Protein AF-A0A8R1XQ06-F1 (afdb_monomer)

Foldseek 3Di:
DDPDDDPPPPPPPPPPDDPFPLVVVLVVCVPPDPPDPPPLVVLLVVCVVCQLVCLVVLLVVLVVLQVCLQVDDADDCVVLLVLLVVLLVCLVVDDLVVSVVSLVVSVVVVVVNVVSLVVSLVSLSVSVVCLVSSVVSLVSSVVVVVVPPCCPVCVVSVVSSVVSVVSSVVSVVSSRVSVVVVVVVCVVCVVSVVSSVVSVVVSVVVVVVVVVVVVVVPPPDDD

Mean predicted aligned error: 10.92 Å

Sequence (223 aa):
MEQTTNKDFSASKIENQPSCLICRDKQQNYDDDDEERVNTATLLEYDQKMGIDSLDEIENEVLLINSTAWLQQPNDPKDWKEEIAKFQDVYQTFEFDEAVKQLEALKIKGNAFVMEKDVNKRNALNKWHHLPIIRIRIHKIEQNILDVDNFGDNIHLFQHIDRIRNLVNEISKVLQEVYNYYNQMDNELSVSYDILTNIEEKLNEKRENKGKTQSSKCFWIFC

Structure (mmCIF, N/CA/C/O backbone):
data_AF-A0A8R1XQ06-F1
#
_entry.id   AF-A0A8R1XQ06-F1
#
loop_
_atom_site.group_PDB
_atom_site.id
_atom_site.type_symbol
_atom_site.label_atom_id
_atom_site.label_alt_id
_atom_site.label_comp_id
_atom_site.label_asym_id
_atom_site.label_entity_id
_atom_site.label_seq_id
_atom_site.pdbx_PDB_ins_code
_atom_site.Cartn_x
_atom_site.Cartn_y
_atom_site.Cartn_z
_atom_site.occupancy
_atom_site.B_iso_or_equiv
_atom_site.auth_seq_id
_atom_site.auth_comp_id
_atom_site.auth_asym_id
_atom_site.auth_atom_id
_atom_site.pdbx_PDB_model_num
ATOM 1 N N . MET A 1 1 ? -17.770 42.754 22.473 1.00 39.84 1 MET A N 1
ATOM 2 C CA . MET A 1 1 ? -17.501 41.404 23.007 1.00 39.84 1 MET A CA 1
ATOM 3 C C . MET A 1 1 ? -16.818 40.630 21.903 1.00 39.84 1 MET A C 1
ATOM 5 O O . MET A 1 1 ? -17.478 40.198 20.969 1.00 39.84 1 MET A O 1
ATOM 9 N N . GLU A 1 2 ? -15.491 40.597 21.952 1.00 39.44 2 GLU A N 1
ATOM 10 C CA . GLU A 1 2 ? -14.651 39.817 21.047 1.00 39.44 2 GLU A CA 1
ATOM 11 C C . GLU A 1 2 ? -14.787 38.336 21.412 1.00 39.44 2 GLU A C 1
ATOM 13 O O . GLU A 1 2 ? -14.540 37.950 22.552 1.00 39.44 2 GLU A O 1
ATOM 18 N N . GLN A 1 3 ? -15.224 37.518 20.456 1.00 39.91 3 GLN A N 1
ATOM 19 C CA . GLN A 1 3 ? -15.084 36.067 20.521 1.00 39.91 3 GLN A CA 1
ATOM 20 C C . GLN A 1 3 ? -13.746 35.711 19.878 1.00 39.91 3 GLN A C 1
ATOM 22 O O . GLN A 1 3 ? -13.626 35.578 18.661 1.00 39.91 3 GLN A O 1
ATOM 27 N N . THR A 1 4 ? -12.721 35.619 20.713 1.00 37.81 4 THR A N 1
ATOM 28 C CA . THR A 1 4 ? -11.411 35.085 20.363 1.00 37.81 4 THR A CA 1
ATOM 29 C C . THR A 1 4 ? -11.464 33.556 20.338 1.00 37.81 4 THR A C 1
ATOM 31 O O . THR A 1 4 ? -11.759 32.906 21.332 1.00 37.81 4 THR A O 1
ATOM 34 N N . THR A 1 5 ? -11.197 33.014 19.147 1.00 33.34 5 THR A N 1
ATOM 35 C CA . THR A 1 5 ? -10.312 31.866 18.878 1.00 33.34 5 THR A CA 1
ATOM 36 C C . THR A 1 5 ? -10.380 30.641 19.799 1.00 33.34 5 THR A C 1
ATOM 38 O O . THR A 1 5 ? -9.859 30.663 20.905 1.00 33.34 5 THR A O 1
ATOM 41 N N . ASN A 1 6 ? -10.793 29.503 19.234 1.00 35.09 6 ASN A N 1
ATOM 42 C CA . ASN A 1 6 ? -9.855 28.385 19.087 1.00 35.09 6 ASN A CA 1
ATOM 43 C C . ASN A 1 6 ? -10.314 27.445 17.968 1.00 35.09 6 ASN A C 1
ATOM 45 O O . ASN A 1 6 ? -11.136 26.551 18.153 1.00 35.09 6 ASN A O 1
ATOM 49 N N . LYS A 1 7 ? -9.747 27.653 16.774 1.00 35.75 7 LYS A N 1
ATOM 50 C CA . LYS A 1 7 ? -9.522 26.560 15.827 1.00 35.75 7 LYS A CA 1
ATOM 51 C C . LYS A 1 7 ? -8.395 25.711 16.419 1.00 35.75 7 LYS A C 1
ATOM 53 O O . LYS A 1 7 ? -7.268 25.775 15.941 1.00 35.75 7 LYS A O 1
ATOM 58 N N . ASP A 1 8 ? -8.704 24.934 17.454 1.00 35.91 8 ASP A N 1
ATOM 59 C CA . ASP A 1 8 ? -7.893 23.773 17.818 1.00 35.91 8 ASP A CA 1
ATOM 60 C C . ASP A 1 8 ? -8.169 22.706 16.763 1.00 35.91 8 ASP A C 1
ATOM 62 O O . ASP A 1 8 ? -8.932 21.756 16.930 1.00 35.91 8 ASP A O 1
ATOM 66 N N . PHE A 1 9 ? -7.576 22.958 15.599 1.00 34.97 9 PHE A N 1
ATOM 67 C CA . PHE A 1 9 ? -7.268 21.951 14.614 1.00 34.97 9 PHE A CA 1
ATOM 68 C C . PHE A 1 9 ? -6.498 20.882 15.383 1.00 34.97 9 PHE A C 1
ATOM 70 O O . PHE A 1 9 ? -5.415 21.153 15.899 1.00 34.97 9 PHE A O 1
ATOM 77 N N . SER A 1 10 ? -7.123 19.724 15.558 1.00 37.53 10 SER A N 1
ATOM 78 C CA . SER A 1 10 ? -6.640 18.593 16.338 1.00 37.53 10 SER A CA 1
ATOM 79 C C . SER A 1 10 ? -5.296 18.102 15.792 1.00 37.53 10 SER A C 1
ATOM 81 O O . SER A 1 10 ? -5.225 17.142 15.027 1.00 37.53 10 SER A O 1
ATOM 83 N N . ALA A 1 11 ? -4.222 18.782 16.178 1.00 39.38 11 ALA A N 1
ATOM 84 C CA . ALA A 1 11 ? -2.843 18.441 15.861 1.00 39.38 11 ALA A CA 1
ATOM 85 C C . ALA A 1 11 ? -2.361 17.217 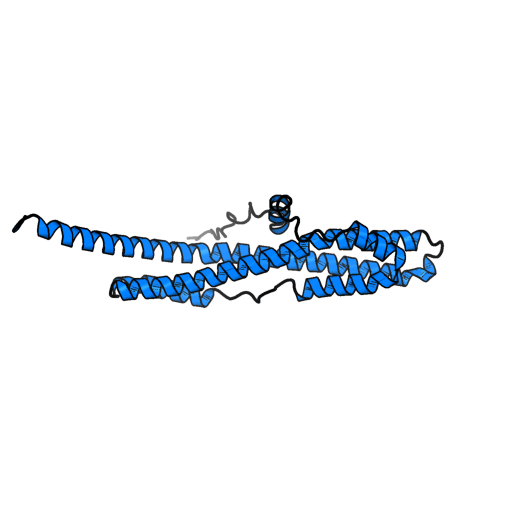16.660 1.00 39.38 11 ALA A C 1
ATOM 87 O O . ALA A 1 11 ? -1.281 16.697 16.409 1.00 39.38 11 ALA A O 1
ATOM 88 N N . SER A 1 12 ? -3.174 16.694 17.581 1.00 38.81 12 SER A N 1
ATOM 89 C CA . SER A 1 12 ? -2.777 15.629 18.502 1.00 38.81 12 SER A CA 1
ATOM 90 C C . SER A 1 12 ? -2.751 14.214 17.910 1.00 38.81 12 SER A C 1
ATOM 92 O O . SER A 1 12 ? -2.441 13.277 18.640 1.00 38.81 12 SER A O 1
ATOM 94 N N . LYS A 1 13 ? -3.041 14.014 16.614 1.00 42.22 13 LYS A N 1
ATOM 95 C CA . LYS A 1 13 ? -3.022 12.667 16.003 1.00 42.22 13 LYS A CA 1
ATOM 96 C C . LYS A 1 13 ? -1.900 12.408 14.992 1.00 42.22 13 LYS A C 1
ATOM 98 O O . LYS A 1 13 ? -1.762 11.269 14.560 1.00 42.22 13 LYS A O 1
ATOM 103 N N . ILE A 1 14 ? -1.088 13.409 14.638 1.00 42.03 14 ILE A N 1
ATOM 104 C CA . ILE A 1 14 ? -0.031 13.244 13.617 1.00 42.03 14 ILE A CA 1
ATOM 105 C C . ILE A 1 14 ? 1.349 12.952 14.238 1.00 42.03 14 ILE A C 1
ATOM 107 O O . ILE A 1 14 ? 2.185 12.338 13.584 1.00 42.03 14 ILE A O 1
ATOM 111 N N . GLU A 1 15 ? 1.593 13.285 15.511 1.00 44.12 15 GLU A N 1
ATOM 112 C CA . GLU A 1 15 ? 2.952 13.232 16.093 1.00 44.12 15 GLU A CA 1
ATOM 113 C C . GLU A 1 15 ? 3.576 11.832 16.240 1.00 44.12 15 GLU A C 1
ATOM 115 O O . GLU A 1 15 ? 4.773 11.737 16.485 1.00 44.12 15 GLU A O 1
ATOM 120 N N . ASN A 1 16 ? 2.828 10.746 16.025 1.00 47.44 16 ASN A N 1
ATOM 121 C CA . ASN A 1 16 ? 3.358 9.382 16.142 1.00 47.44 16 ASN A CA 1
ATOM 122 C C . ASN A 1 16 ? 3.272 8.549 14.859 1.00 47.44 16 ASN A C 1
ATOM 124 O O . ASN A 1 16 ? 3.480 7.335 14.921 1.00 47.44 16 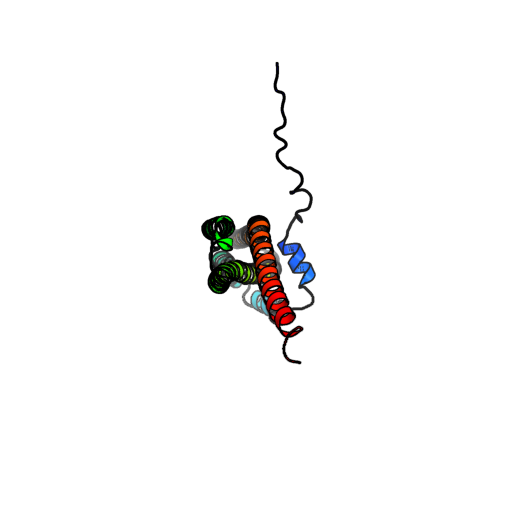ASN A O 1
ATOM 128 N N . GLN A 1 17 ? 2.976 9.146 13.698 1.00 47.78 17 GLN A N 1
ATOM 129 C CA . GLN A 1 17 ? 3.094 8.388 12.453 1.00 47.78 17 GLN A CA 1
ATOM 130 C C . GLN A 1 17 ? 4.583 8.069 12.222 1.00 47.78 17 GLN A C 1
ATOM 132 O O . GLN A 1 17 ? 5.391 8.997 12.136 1.00 47.78 17 GLN A O 1
ATOM 137 N N . PRO A 1 18 ? 4.983 6.783 12.141 1.00 53.09 18 PRO A N 1
ATOM 138 C CA . PRO A 1 18 ? 6.330 6.430 11.715 1.00 53.09 18 PRO A CA 1
ATOM 139 C C . PRO A 1 18 ? 6.632 7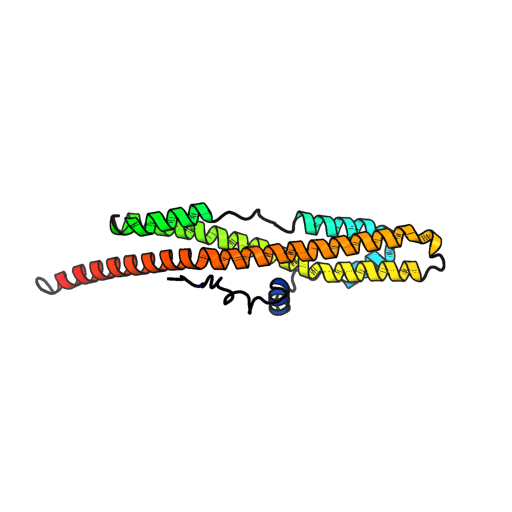.164 10.412 1.00 53.09 18 PRO A C 1
ATOM 141 O O . PRO A 1 18 ? 5.773 7.205 9.531 1.00 53.09 18 PRO A O 1
ATOM 144 N N . SER A 1 19 ? 7.849 7.691 10.260 1.00 72.06 19 SER A N 1
ATOM 145 C CA . SER A 1 19 ? 8.250 8.385 9.026 1.00 72.06 19 SER A CA 1
ATOM 146 C C . SER A 1 19 ? 8.051 7.525 7.771 1.00 72.06 19 SER A C 1
ATOM 148 O O . SER A 1 19 ? 7.960 8.060 6.672 1.00 72.06 19 SER A O 1
ATOM 150 N N . CYS A 1 20 ? 7.953 6.201 7.934 1.00 87.81 20 CYS A N 1
ATOM 151 C CA . CYS A 1 20 ? 7.631 5.252 6.883 1.00 87.81 20 CYS A CA 1
ATOM 152 C C . CYS A 1 20 ? 6.922 4.010 7.463 1.00 87.81 20 CYS A C 1
ATOM 154 O O . CYS A 1 20 ? 7.551 3.166 8.105 1.00 87.81 20 CYS A O 1
ATOM 156 N N . LEU A 1 21 ? 5.611 3.877 7.223 1.00 91.31 21 LEU A N 1
ATOM 157 C CA . LEU A 1 21 ? 4.805 2.741 7.702 1.00 91.31 21 LEU A CA 1
ATOM 158 C C . LEU A 1 21 ? 5.264 1.401 7.105 1.00 91.31 21 LEU A C 1
ATOM 160 O O . LEU A 1 21 ? 5.424 0.425 7.830 1.00 91.31 21 LEU A O 1
ATOM 164 N N . ILE A 1 22 ? 5.548 1.366 5.802 1.00 93.19 22 ILE A N 1
ATOM 165 C CA . ILE A 1 22 ? 6.036 0.156 5.121 1.00 93.19 22 ILE A CA 1
ATOM 166 C C . ILE A 1 22 ? 7.420 -0.279 5.618 1.00 93.19 22 ILE A C 1
ATOM 168 O O . ILE A 1 22 ? 7.719 -1.468 5.680 1.00 93.19 22 ILE A O 1
ATOM 172 N N . CYS A 1 23 ? 8.258 0.670 6.045 1.00 89.69 23 CYS A N 1
ATOM 173 C CA . CYS A 1 23 ? 9.569 0.373 6.612 1.00 89.69 23 CYS A CA 1
ATOM 174 C C . CYS A 1 23 ? 9.455 -0.374 7.944 1.00 89.69 23 CYS A C 1
ATOM 176 O O . CYS A 1 23 ? 10.283 -1.237 8.226 1.00 89.69 23 CYS A O 1
ATOM 178 N N . ARG A 1 24 ? 8.428 -0.059 8.742 1.00 87.62 24 ARG A N 1
ATOM 179 C CA . ARG A 1 24 ? 8.145 -0.764 9.993 1.00 87.62 24 ARG A CA 1
ATOM 180 C C . ARG A 1 24 ? 7.707 -2.205 9.725 1.00 87.62 24 ARG A C 1
ATOM 182 O O . ARG A 1 24 ? 8.282 -3.107 10.322 1.00 87.62 24 ARG A O 1
ATOM 189 N N . ASP A 1 25 ? 6.762 -2.427 8.810 1.00 86.12 25 ASP A N 1
ATOM 190 C CA . ASP A 1 25 ? 6.296 -3.787 8.485 1.00 86.12 25 ASP A CA 1
ATOM 191 C C . ASP A 1 25 ? 7.422 -4.627 7.858 1.00 86.12 25 ASP A C 1
ATOM 193 O O . ASP A 1 25 ? 7.596 -5.788 8.215 1.00 86.12 25 ASP A O 1
ATOM 197 N N . LYS A 1 26 ? 8.274 -4.019 7.018 1.00 82.19 26 LYS A N 1
ATOM 198 C CA . LYS A 1 26 ? 9.491 -4.666 6.501 1.00 82.19 26 LYS A CA 1
ATOM 199 C C . LYS A 1 26 ? 10.393 -5.186 7.618 1.00 82.19 26 LYS A C 1
ATOM 201 O O . LYS A 1 26 ? 10.905 -6.289 7.503 1.00 82.19 26 LYS A O 1
ATOM 206 N N . GLN A 1 27 ? 10.620 -4.400 8.672 1.00 78.56 27 GLN A N 1
ATOM 207 C CA . GLN A 1 27 ? 11.464 -4.820 9.797 1.00 78.56 27 GLN A CA 1
ATOM 208 C C . GLN A 1 27 ? 10.845 -5.968 10.598 1.00 78.56 27 GLN A C 1
ATOM 210 O O . GLN A 1 27 ? 11.584 -6.788 11.126 1.00 78.56 27 GLN A O 1
ATOM 215 N N . GLN A 1 28 ? 9.516 -6.016 10.690 1.00 74.25 28 GLN A N 1
ATOM 216 C CA . GLN A 1 28 ? 8.796 -7.043 11.445 1.00 74.25 28 GLN A CA 1
ATOM 217 C C . GLN A 1 28 ? 8.700 -8.370 10.685 1.00 74.25 28 GLN A C 1
ATOM 219 O O . GLN A 1 28 ? 8.789 -9.419 11.307 1.00 74.25 28 GLN A O 1
ATOM 224 N N . ASN A 1 29 ? 8.586 -8.322 9.355 1.00 65.44 29 ASN A N 1
ATOM 225 C CA . ASN A 1 29 ? 8.422 -9.508 8.509 1.00 65.44 29 ASN A CA 1
ATOM 226 C C . ASN A 1 29 ? 9.747 -10.051 7.943 1.00 65.44 29 ASN A C 1
ATOM 228 O O . ASN A 1 29 ? 9.733 -10.943 7.102 1.00 65.44 29 ASN A O 1
ATOM 232 N N . TYR A 1 30 ? 10.904 -9.528 8.370 1.00 56.59 30 TYR A N 1
ATOM 233 C CA . TYR A 1 30 ? 12.207 -10.002 7.875 1.00 56.59 30 TYR A CA 1
ATOM 234 C C . TYR A 1 30 ? 12.509 -11.462 8.249 1.00 56.59 30 TYR A C 1
ATOM 236 O O . TYR A 1 30 ? 13.367 -12.069 7.604 1.00 56.59 30 TYR A O 1
ATOM 244 N N . ASP A 1 31 ? 11.822 -11.996 9.262 1.00 51.66 31 ASP A N 1
ATOM 245 C CA . ASP A 1 31 ? 12.105 -13.315 9.827 1.00 51.66 31 ASP A CA 1
ATOM 246 C C . ASP A 1 31 ? 11.263 -14.457 9.221 1.00 51.66 31 ASP A C 1
ATOM 248 O O . ASP A 1 31 ? 11.702 -15.600 9.313 1.00 51.66 31 ASP A O 1
ATOM 252 N N . ASP A 1 32 ? 10.124 -14.188 8.562 1.00 49.38 32 ASP A N 1
ATOM 253 C CA . ASP A 1 32 ? 9.144 -15.251 8.247 1.00 49.38 32 ASP A CA 1
ATOM 254 C C . ASP A 1 32 ? 9.008 -15.656 6.759 1.00 49.38 32 ASP A C 1
ATOM 256 O O . ASP A 1 32 ? 8.534 -16.758 6.490 1.00 49.38 32 ASP A O 1
ATOM 260 N N . ASP A 1 33 ? 9.461 -14.862 5.779 1.00 51.59 33 ASP A N 1
ATOM 261 C CA . ASP A 1 33 ? 9.229 -15.173 4.351 1.00 51.59 33 ASP A CA 1
ATOM 262 C C . ASP A 1 33 ? 10.492 -15.685 3.620 1.00 51.59 33 ASP A C 1
ATOM 264 O O . ASP A 1 33 ? 11.201 -14.949 2.926 1.00 51.59 33 ASP A O 1
ATOM 268 N N . ASP A 1 34 ? 10.757 -16.990 3.743 1.00 49.38 34 ASP A N 1
ATOM 269 C CA . ASP A 1 34 ? 11.738 -17.735 2.929 1.00 49.38 34 ASP A CA 1
ATOM 270 C C . ASP A 1 34 ? 11.232 -18.033 1.493 1.00 49.38 34 ASP A C 1
ATOM 272 O O . ASP A 1 34 ? 12.016 -18.446 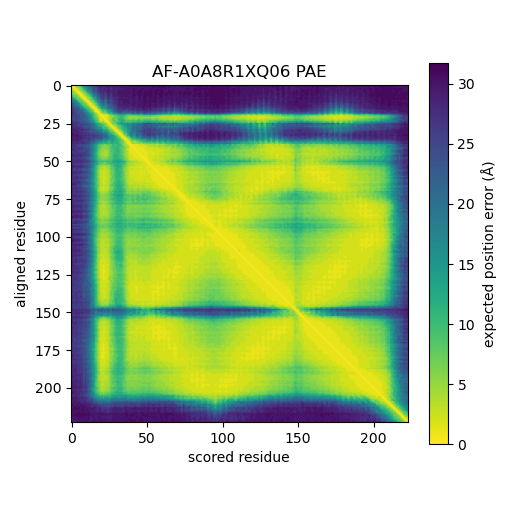0.636 1.00 49.38 34 ASP A O 1
ATOM 276 N N . GLU A 1 35 ? 9.943 -17.827 1.186 1.00 49.81 35 GLU A N 1
ATOM 277 C CA . GLU A 1 35 ? 9.335 -18.341 -0.058 1.00 49.81 35 GLU A CA 1
ATOM 278 C C . GLU A 1 35 ? 9.627 -17.520 -1.324 1.00 49.81 35 GLU A C 1
ATOM 280 O O . GLU A 1 35 ? 9.537 -18.055 -2.428 1.00 49.81 35 GLU A O 1
ATOM 285 N N . GLU A 1 36 ? 10.043 -16.258 -1.209 1.00 50.78 36 GLU A N 1
ATOM 286 C CA . GLU A 1 36 ? 10.294 -15.406 -2.382 1.00 50.78 36 GLU A CA 1
ATOM 287 C C . GLU A 1 36 ? 11.594 -14.604 -2.249 1.00 50.78 36 GLU A C 1
ATOM 289 O O . GLU A 1 36 ? 11.703 -13.460 -2.698 1.00 50.78 36 GLU A O 1
ATOM 294 N N . ARG A 1 37 ? 12.633 -15.202 -1.644 1.00 57.34 37 ARG A N 1
ATOM 295 C CA . ARG A 1 37 ? 13.992 -14.669 -1.800 1.00 57.34 37 ARG A CA 1
ATOM 296 C C . ARG A 1 37 ? 14.401 -14.839 -3.254 1.00 57.34 37 ARG A C 1
ATOM 298 O O . ARG A 1 37 ? 15.015 -15.833 -3.638 1.00 57.34 37 ARG A O 1
ATOM 305 N N . VAL A 1 38 ? 14.085 -13.823 -4.053 1.00 62.28 38 VAL A N 1
ATOM 306 C CA . VAL A 1 38 ? 14.781 -13.519 -5.296 1.00 62.28 38 VAL A CA 1
ATOM 307 C C . VAL A 1 38 ? 16.259 -13.757 -5.025 1.00 62.28 38 VAL A C 1
ATOM 309 O O . VAL A 1 38 ? 16.852 -13.099 -4.165 1.00 62.28 38 VAL A O 1
ATOM 312 N N . ASN A 1 39 ? 16.834 -14.763 -5.683 1.00 76.56 39 ASN A N 1
ATOM 313 C CA . ASN A 1 39 ? 18.227 -15.102 -5.466 1.00 76.56 39 ASN A CA 1
ATOM 314 C C . ASN A 1 39 ? 19.069 -13.982 -6.075 1.00 76.56 39 ASN A C 1
ATOM 316 O O . ASN A 1 39 ? 19.414 -14.009 -7.256 1.00 76.56 39 ASN A O 1
ATOM 320 N N . THR A 1 40 ? 19.365 -12.975 -5.254 1.00 81.75 40 THR A N 1
ATOM 321 C CA . THR A 1 40 ? 20.131 -11.796 -5.647 1.00 81.75 40 THR A CA 1
ATOM 322 C C . THR A 1 40 ? 21.443 -12.205 -6.304 1.00 81.75 40 THR A C 1
ATOM 324 O O . THR A 1 40 ? 21.842 -11.570 -7.268 1.00 81.75 40 THR A O 1
ATOM 327 N N . ALA A 1 41 ? 22.089 -13.289 -5.855 1.00 86.56 41 ALA A N 1
ATOM 328 C CA . ALA A 1 41 ? 23.311 -13.773 -6.491 1.00 86.56 41 ALA A CA 1
ATOM 329 C C . ALA A 1 41 ? 23.065 -14.200 -7.947 1.00 86.56 41 ALA A C 1
ATOM 331 O O . ALA A 1 41 ? 23.792 -13.764 -8.831 1.00 86.56 41 ALA A O 1
ATOM 332 N N . THR A 1 42 ? 21.998 -14.958 -8.217 1.00 89.88 42 THR A N 1
ATOM 333 C CA . THR A 1 42 ? 21.632 -15.369 -9.583 1.00 89.88 42 THR A CA 1
ATOM 334 C C . THR A 1 42 ? 21.287 -14.181 -10.477 1.00 89.88 42 THR A C 1
ATOM 336 O O . THR A 1 42 ? 21.717 -14.150 -11.628 1.00 89.88 42 THR A O 1
ATOM 339 N N . LEU A 1 43 ? 20.554 -13.185 -9.964 1.00 90.62 43 LEU A N 1
ATOM 340 C CA . LEU A 1 43 ? 20.275 -11.968 -10.737 1.00 90.62 43 LEU A CA 1
ATOM 341 C C . LEU A 1 43 ? 21.554 -11.190 -11.052 1.00 90.62 43 LEU A C 1
ATOM 343 O O . LEU A 1 43 ? 21.730 -10.744 -12.178 1.00 90.62 43 LEU A O 1
ATOM 347 N N . LEU A 1 44 ? 22.471 -11.069 -10.091 1.00 91.88 44 LEU A N 1
ATOM 348 C CA . LEU A 1 44 ? 23.734 -10.365 -10.310 1.00 91.88 44 LEU A CA 1
ATOM 349 C C . LEU A 1 44 ? 24.666 -11.112 -11.272 1.00 91.88 44 LEU A C 1
ATOM 351 O O . LEU A 1 44 ? 25.341 -10.472 -12.073 1.00 91.88 44 LEU A O 1
ATOM 355 N N . GLU A 1 45 ? 24.692 -12.446 -11.232 1.00 92.50 45 GLU A N 1
ATOM 356 C CA . GLU A 1 45 ? 25.410 -13.265 -12.217 1.00 92.50 45 GLU A CA 1
ATOM 357 C C . GLU A 1 45 ? 24.829 -13.090 -13.627 1.00 92.50 45 GLU A C 1
ATOM 359 O O . GLU A 1 45 ? 25.574 -12.980 -14.605 1.00 92.50 45 GLU A O 1
ATOM 364 N N . TYR A 1 46 ? 23.499 -13.029 -13.737 1.00 93.81 46 TYR A N 1
ATOM 365 C CA . TYR A 1 46 ? 22.815 -12.749 -14.995 1.00 93.81 46 TYR A CA 1
ATOM 366 C C . TYR A 1 46 ? 23.153 -11.347 -15.520 1.00 93.81 46 TYR A C 1
ATOM 368 O O . TYR A 1 46 ? 23.602 -11.221 -16.661 1.00 93.81 46 TYR A O 1
ATOM 376 N N . ASP A 1 47 ? 23.046 -10.318 -14.677 1.00 93.81 47 ASP A N 1
ATOM 377 C CA . ASP A 1 47 ? 23.361 -8.933 -15.045 1.00 93.81 47 ASP A CA 1
ATOM 378 C C . ASP A 1 47 ? 24.840 -8.764 -15.419 1.00 93.81 47 ASP A C 1
ATOM 380 O O . ASP A 1 47 ? 25.178 -7.983 -16.305 1.00 93.81 47 ASP A O 1
ATOM 384 N N . GLN A 1 48 ? 25.746 -9.514 -14.784 1.00 91.44 48 GLN A N 1
ATOM 385 C CA . GLN A 1 48 ? 27.162 -9.519 -15.154 1.00 91.44 48 GLN A CA 1
ATOM 386 C C . GLN A 1 48 ? 27.379 -10.085 -16.563 1.00 91.44 48 GLN A C 1
ATOM 388 O O . GLN A 1 48 ? 28.243 -9.602 -17.295 1.00 91.44 48 GLN A O 1
ATOM 393 N N . LYS A 1 49 ? 26.612 -11.111 -16.947 1.00 93.44 49 LYS A N 1
ATOM 394 C CA . LYS A 1 49 ? 26.706 -11.744 -18.266 1.00 93.44 49 LYS A CA 1
ATOM 395 C C . LYS A 1 49 ? 26.079 -10.890 -19.368 1.00 93.44 49 LYS A C 1
ATOM 397 O O . LYS A 1 49 ? 26.632 -10.829 -20.462 1.00 93.44 49 LYS A O 1
ATOM 402 N N . MET A 1 50 ? 24.927 -10.286 -19.090 1.00 93.38 50 MET A N 1
ATOM 403 C CA . MET A 1 50 ? 24.169 -9.476 -20.049 1.00 93.38 50 MET A CA 1
ATOM 404 C C . MET A 1 50 ? 24.682 -8.031 -20.122 1.00 93.38 50 MET A C 1
ATOM 406 O O . MET A 1 50 ? 24.564 -7.372 -21.151 1.00 93.38 50 MET A O 1
ATOM 410 N N . GLY A 1 51 ? 25.295 -7.532 -19.048 1.00 89.31 51 GLY A N 1
ATOM 411 C CA . GLY A 1 51 ? 25.843 -6.185 -18.980 1.00 89.31 51 GLY A CA 1
ATOM 412 C C . GLY A 1 51 ? 24.759 -5.129 -19.182 1.00 89.31 51 GLY A C 1
ATOM 413 O O . GLY A 1 51 ? 23.739 -5.125 -18.487 1.00 89.31 51 GLY A O 1
ATOM 414 N N . ILE A 1 52 ? 24.994 -4.234 -20.142 1.00 91.75 52 ILE A N 1
ATOM 415 C CA . ILE A 1 52 ? 24.118 -3.095 -20.441 1.00 91.75 52 ILE A CA 1
ATOM 416 C C . ILE A 1 52 ? 22.744 -3.522 -20.971 1.00 91.75 52 ILE A C 1
ATOM 418 O O . ILE A 1 52 ? 21.772 -2.809 -20.743 1.00 91.75 52 ILE A O 1
ATOM 422 N N . ASP A 1 53 ? 22.641 -4.706 -21.585 1.00 93.06 53 ASP A N 1
ATOM 423 C CA . ASP A 1 53 ? 21.380 -5.232 -22.126 1.00 93.06 53 ASP A CA 1
ATOM 424 C C . ASP A 1 53 ? 20.352 -5.512 -21.015 1.00 93.06 53 ASP A C 1
ATOM 426 O O . ASP A 1 53 ? 19.148 -5.559 -21.262 1.00 93.06 53 ASP A O 1
ATOM 430 N N . SER A 1 54 ? 20.806 -5.638 -19.764 1.00 96.31 54 SER A N 1
ATOM 431 C CA . SER A 1 54 ? 19.928 -5.816 -18.601 1.00 96.31 54 SER A CA 1
ATOM 432 C C . SER A 1 54 ? 19.183 -4.535 -18.214 1.00 96.31 54 SER A C 1
ATOM 434 O O . SER A 1 54 ? 18.215 -4.606 -17.461 1.00 96.31 54 SER A O 1
ATOM 436 N N . LEU A 1 55 ? 19.617 -3.353 -18.677 1.00 97.06 55 LEU A N 1
ATOM 437 C CA . LEU A 1 55 ? 19.009 -2.080 -18.268 1.00 97.06 55 LEU A CA 1
ATOM 438 C C . LEU A 1 55 ? 17.546 -1.972 -18.714 1.00 97.06 55 LEU A C 1
ATOM 440 O O . LEU A 1 55 ? 16.707 -1.547 -17.921 1.00 97.06 55 LEU A O 1
ATOM 444 N N . ASP A 1 56 ? 17.226 -2.418 -19.931 1.00 96.94 56 ASP A N 1
ATOM 445 C CA . ASP A 1 56 ? 15.846 -2.453 -20.433 1.00 96.94 56 ASP A CA 1
ATOM 446 C C . ASP A 1 56 ? 14.978 -3.429 -19.625 1.00 96.94 56 ASP A C 1
ATOM 448 O O . ASP A 1 56 ? 13.817 -3.148 -19.324 1.00 96.94 56 ASP A O 1
ATOM 452 N N . GLU A 1 57 ? 15.528 -4.581 -19.236 1.00 96.50 57 GLU A N 1
ATOM 453 C CA . GLU A 1 57 ? 14.823 -5.557 -18.401 1.00 96.50 57 GLU A CA 1
ATOM 454 C C . GLU A 1 57 ? 14.523 -4.984 -17.011 1.00 96.50 57 GLU A C 1
ATOM 456 O O . GLU A 1 57 ? 13.393 -5.083 -16.529 1.00 96.50 57 GLU A O 1
ATOM 461 N N . ILE A 1 58 ? 15.508 -4.323 -16.400 1.00 97.81 58 ILE A N 1
ATOM 462 C CA . ILE A 1 58 ? 15.346 -3.663 -15.104 1.00 97.81 58 ILE A CA 1
ATOM 463 C C . ILE A 1 58 ? 14.325 -2.522 -15.206 1.00 97.81 58 ILE A C 1
ATOM 465 O O . ILE A 1 58 ? 13.475 -2.389 -14.327 1.00 97.81 58 ILE A O 1
ATOM 469 N N . GLU A 1 59 ? 14.360 -1.700 -16.259 1.00 98.31 59 GLU A N 1
ATOM 470 C CA . GLU A 1 59 ? 13.363 -0.639 -16.452 1.00 98.31 59 GLU A CA 1
ATOM 471 C C . GLU A 1 59 ? 11.948 -1.223 -16.570 1.00 98.31 59 GLU A C 1
ATOM 473 O O . GLU A 1 59 ? 11.029 -0.750 -15.899 1.00 98.31 59 GLU A O 1
ATOM 478 N N . ASN A 1 60 ? 11.774 -2.293 -17.350 1.00 97.81 60 ASN A N 1
ATOM 479 C CA . ASN A 1 60 ? 10.488 -2.976 -17.493 1.00 97.81 60 ASN A CA 1
ATOM 480 C C . ASN A 1 60 ? 9.993 -3.578 -16.173 1.00 97.81 60 ASN A C 1
ATOM 482 O O . ASN A 1 60 ? 8.810 -3.469 -15.850 1.00 97.81 60 ASN A O 1
ATOM 486 N N . GLU A 1 61 ? 10.887 -4.173 -15.387 1.00 96.19 61 GLU A N 1
ATOM 487 C CA . GLU A 1 61 ? 10.578 -4.682 -14.052 1.00 96.19 61 GLU A CA 1
ATOM 488 C C . GLU A 1 61 ? 10.091 -3.559 -13.124 1.00 96.19 61 GLU A C 1
ATOM 490 O O . GLU A 1 61 ? 9.057 -3.682 -12.464 1.00 96.19 61 GLU A O 1
ATOM 495 N N . VAL A 1 62 ? 10.791 -2.426 -13.122 1.00 97.88 62 VAL A N 1
ATOM 496 C CA . VAL A 1 62 ? 10.432 -1.235 -12.346 1.00 97.88 62 VAL A CA 1
ATOM 497 C C . VAL A 1 62 ? 9.060 -0.698 -12.778 1.00 97.88 62 VAL A C 1
ATOM 499 O O . VAL A 1 62 ? 8.191 -0.453 -11.938 1.00 97.88 62 VAL A O 1
ATOM 502 N N . LEU A 1 63 ? 8.802 -0.585 -14.081 1.00 97.62 63 LEU A N 1
ATOM 503 C CA . LEU A 1 63 ? 7.501 -0.161 -14.610 1.00 97.62 63 LEU A CA 1
ATOM 504 C C . LEU A 1 63 ? 6.376 -1.141 -14.249 1.00 97.62 63 LEU A C 1
ATOM 506 O O . LEU A 1 63 ? 5.273 -0.713 -13.891 1.00 97.62 63 LEU A O 1
ATOM 510 N N . LEU A 1 64 ? 6.650 -2.448 -14.276 1.00 96.56 64 LEU A N 1
ATOM 511 C CA . LEU A 1 64 ? 5.695 -3.473 -13.868 1.00 96.56 64 LEU A CA 1
ATOM 512 C C . LEU A 1 64 ? 5.335 -3.326 -12.387 1.00 96.56 64 LEU A C 1
ATOM 514 O O . LEU A 1 64 ? 4.150 -3.343 -12.043 1.00 96.56 64 LEU A O 1
ATOM 518 N N . ILE A 1 65 ? 6.325 -3.110 -11.517 1.00 96.62 65 ILE A N 1
ATOM 519 C CA . ILE A 1 65 ? 6.109 -2.836 -10.089 1.00 96.62 65 ILE A CA 1
ATOM 520 C C . ILE A 1 65 ? 5.200 -1.623 -9.902 1.00 96.62 65 ILE A C 1
ATOM 522 O O . ILE A 1 65 ? 4.263 -1.701 -9.110 1.00 96.62 65 ILE A O 1
ATOM 526 N N . ASN A 1 66 ? 5.430 -0.541 -10.652 1.00 94.50 66 ASN A N 1
ATOM 527 C CA . ASN A 1 66 ? 4.593 0.655 -10.585 1.00 94.50 66 ASN A CA 1
ATOM 528 C C . ASN A 1 66 ? 3.140 0.362 -10.980 1.00 94.50 66 ASN A C 1
ATOM 530 O O . ASN A 1 66 ? 2.210 0.646 -10.228 1.00 94.50 66 ASN A O 1
ATOM 534 N N . SER A 1 67 ? 2.952 -0.256 -12.150 1.00 94.50 67 SER A N 1
ATOM 535 C CA . SER A 1 67 ? 1.624 -0.544 -12.710 1.00 94.50 67 SER A CA 1
ATOM 536 C C . SER A 1 67 ? 0.795 -1.505 -11.854 1.00 94.50 67 SER A C 1
ATOM 538 O O . SER A 1 67 ? -0.427 -1.523 -11.957 1.00 94.50 67 SER A O 1
ATOM 540 N N . THR A 1 68 ? 1.460 -2.282 -10.996 1.00 95.12 68 THR A N 1
ATOM 541 C CA . THR A 1 68 ? 0.839 -3.284 -10.126 1.00 95.12 68 THR A CA 1
ATOM 542 C C . THR A 1 68 ? 0.968 -2.948 -8.642 1.00 95.12 68 THR A C 1
ATOM 544 O O . THR A 1 68 ? 0.741 -3.820 -7.806 1.00 95.12 68 THR A O 1
ATOM 547 N N . ALA A 1 69 ? 1.342 -1.713 -8.281 1.00 94.25 69 ALA A N 1
ATOM 548 C CA . ALA A 1 69 ? 1.484 -1.300 -6.881 1.00 94.25 69 ALA A CA 1
ATOM 549 C C . ALA A 1 69 ? 0.174 -1.492 -6.096 1.00 94.25 69 ALA A C 1
ATOM 551 O O . ALA A 1 69 ? 0.185 -2.015 -4.980 1.00 94.25 69 ALA A O 1
ATOM 552 N N . TRP A 1 70 ? -0.949 -1.154 -6.734 1.00 93.81 70 TRP A N 1
ATOM 553 C CA . TRP A 1 70 ? -2.297 -1.503 -6.300 1.00 93.81 70 TRP A CA 1
ATOM 554 C C . TRP A 1 70 ? -2.736 -2.771 -7.025 1.00 93.81 70 TRP A C 1
ATOM 556 O O . TRP A 1 70 ? -2.929 -2.756 -8.240 1.00 93.81 70 TRP A O 1
ATOM 566 N N . LEU A 1 71 ? -2.881 -3.872 -6.291 1.00 90.81 71 LEU A N 1
ATOM 567 C CA . LEU A 1 71 ? -3.366 -5.129 -6.860 1.00 90.81 71 LEU A CA 1
ATOM 568 C C . LEU A 1 71 ? -4.889 -5.102 -7.034 1.00 90.81 71 LEU A C 1
ATOM 570 O O . LEU A 1 71 ? -5.428 -5.673 -7.980 1.00 90.81 71 LEU A O 1
ATOM 574 N N . GLN A 1 72 ? -5.573 -4.411 -6.127 1.00 90.12 72 GLN A N 1
ATOM 575 C CA . GLN A 1 72 ? -6.998 -4.125 -6.193 1.00 90.12 72 GLN A CA 1
ATOM 576 C C . GLN A 1 72 ? -7.213 -2.624 -6.038 1.00 90.12 72 GLN A C 1
ATOM 578 O O . GLN A 1 72 ? -6.562 -1.979 -5.214 1.00 90.12 72 GLN A O 1
ATOM 583 N N . GLN A 1 73 ? -8.124 -2.063 -6.832 1.00 89.69 73 GLN A N 1
ATOM 584 C CA . GLN A 1 73 ? -8.515 -0.669 -6.668 1.00 89.69 73 GLN A CA 1
ATOM 585 C C . GLN A 1 73 ? -9.241 -0.512 -5.328 1.00 89.69 73 GLN A C 1
ATOM 587 O O . GLN A 1 73 ? -10.165 -1.286 -5.069 1.00 89.69 73 GLN A O 1
ATOM 592 N N . PRO A 1 74 ? -8.845 0.458 -4.491 1.00 91.44 74 PRO A N 1
ATOM 593 C CA . PRO A 1 74 ? -9.420 0.567 -3.169 1.00 91.44 74 PRO A CA 1
ATOM 594 C C . PRO A 1 74 ? -10.866 1.066 -3.202 1.00 91.44 74 PRO A C 1
ATOM 596 O O . PRO A 1 74 ? -11.195 1.999 -3.944 1.00 91.44 74 PRO A O 1
ATOM 599 N N . ASN A 1 75 ? -11.724 0.450 -2.389 1.00 88.69 75 ASN A N 1
ATOM 600 C CA . ASN A 1 75 ? -13.130 0.824 -2.271 1.00 88.69 75 ASN A CA 1
ATOM 601 C C . ASN A 1 75 ? -13.319 2.059 -1.372 1.00 88.69 75 ASN A C 1
ATOM 603 O O . ASN A 1 75 ? -12.699 2.183 -0.316 1.00 88.69 75 ASN A O 1
ATOM 607 N N . ASP A 1 76 ? -14.238 2.952 -1.752 1.00 89.56 76 ASP A N 1
ATOM 608 C CA . ASP A 1 76 ? -14.659 4.067 -0.897 1.00 89.56 76 ASP A CA 1
ATOM 609 C C . ASP A 1 76 ? -15.608 3.550 0.205 1.00 89.56 76 ASP A C 1
ATOM 611 O O . ASP A 1 76 ? -16.670 2.999 -0.107 1.00 89.56 76 ASP A O 1
ATOM 615 N N . PRO A 1 77 ? -15.277 3.717 1.500 1.00 91.81 77 PRO A N 1
ATOM 616 C CA . PRO A 1 77 ? -16.120 3.231 2.583 1.00 91.81 77 PRO A CA 1
ATOM 617 C C . PRO A 1 77 ? -17.350 4.100 2.868 1.00 91.81 77 PRO A C 1
ATOM 619 O O . PRO A 1 77 ? -18.129 3.761 3.763 1.00 91.81 77 PRO A O 1
ATOM 622 N N . LYS A 1 78 ? -17.536 5.233 2.180 1.00 92.88 78 LYS A N 1
ATOM 623 C CA . LYS A 1 78 ? -18.604 6.195 2.477 1.00 92.88 78 LYS A CA 1
ATOM 624 C C . LYS A 1 78 ? -19.992 5.554 2.528 1.00 92.88 78 LYS A C 1
ATOM 626 O O . LYS A 1 78 ? -20.692 5.728 3.525 1.00 92.88 78 LYS A O 1
ATOM 631 N N . ASP A 1 79 ? -20.359 4.783 1.508 1.00 92.19 79 ASP A N 1
ATOM 632 C CA . ASP A 1 79 ? -21.683 4.153 1.432 1.00 92.19 79 ASP A CA 1
ATOM 633 C C . ASP A 1 79 ? -21.894 3.166 2.589 1.00 92.19 79 ASP A C 1
ATOM 635 O O . ASP A 1 79 ? -22.947 3.152 3.226 1.00 92.19 79 ASP A O 1
ATOM 639 N N . TRP A 1 80 ? -20.858 2.399 2.940 1.00 96.00 80 TRP A N 1
ATOM 640 C CA . TRP A 1 80 ? -20.898 1.474 4.074 1.00 96.00 80 TRP A CA 1
ATOM 641 C C . TRP A 1 80 ? -21.080 2.204 5.410 1.00 96.00 80 TRP A C 1
ATOM 643 O O . TRP A 1 80 ? -21.900 1.796 6.232 1.00 96.00 80 TRP A O 1
ATOM 653 N N . LYS A 1 81 ? -20.383 3.329 5.611 1.00 96.56 81 LYS A N 1
ATOM 654 C CA . LYS A 1 81 ? -20.527 4.172 6.810 1.00 96.56 81 LYS A CA 1
ATOM 655 C C . LYS A 1 81 ? -21.946 4.732 6.937 1.00 96.56 81 LYS A C 1
ATOM 657 O O . LYS A 1 81 ? -22.511 4.735 8.030 1.00 96.56 81 LYS A O 1
ATOM 662 N N . GLU A 1 82 ? -22.541 5.176 5.831 1.00 96.06 82 GLU A N 1
ATOM 663 C CA . GLU A 1 82 ? -23.928 5.655 5.810 1.00 96.06 82 GLU A CA 1
ATOM 664 C C . GLU A 1 82 ? -24.938 4.538 6.111 1.00 96.06 82 GLU A C 1
ATOM 666 O O . GLU A 1 82 ? -25.921 4.771 6.818 1.00 96.06 82 GLU A O 1
ATOM 671 N N . GLU A 1 83 ? -24.711 3.323 5.603 1.00 97.19 83 GLU A N 1
ATOM 672 C CA . GLU A 1 83 ? -25.539 2.156 5.928 1.00 97.19 83 GLU A CA 1
ATOM 673 C C . GLU A 1 83 ? -25.473 1.801 7.419 1.00 97.19 83 GLU A C 1
ATOM 675 O O . GLU A 1 83 ? -26.511 1.537 8.030 1.00 97.19 83 GLU A O 1
ATOM 680 N N . ILE A 1 84 ? -24.283 1.853 8.026 1.00 98.25 84 ILE A N 1
ATOM 681 C CA . ILE A 1 84 ? -24.102 1.607 9.464 1.00 98.25 84 ILE A CA 1
ATOM 682 C C . ILE A 1 84 ? -24.837 2.650 10.296 1.00 98.25 84 ILE A C 1
ATOM 684 O O . ILE A 1 84 ? -25.547 2.279 11.229 1.00 98.25 84 ILE A O 1
ATOM 688 N N . ALA A 1 85 ? -24.710 3.933 9.950 1.00 96.81 85 ALA A N 1
ATOM 689 C CA . ALA A 1 85 ? -25.406 5.006 10.655 1.00 96.81 85 ALA A CA 1
ATOM 690 C C . ALA A 1 85 ? -26.930 4.805 10.611 1.00 96.81 85 ALA A C 1
ATOM 692 O O . ALA A 1 85 ? -27.594 4.833 11.645 1.00 96.81 85 ALA A O 1
ATOM 693 N N . LYS A 1 86 ? -27.483 4.490 9.431 1.00 97.50 86 LYS A N 1
ATOM 694 C CA . LYS A 1 86 ? -28.915 4.182 9.287 1.00 97.50 86 LYS A CA 1
ATOM 695 C C . LYS A 1 86 ? -29.322 2.978 10.129 1.00 97.50 86 LYS A C 1
ATOM 697 O O . LYS A 1 86 ? -30.354 3.019 10.791 1.00 97.50 86 LYS A O 1
ATOM 702 N N . PHE A 1 87 ? -28.529 1.907 10.109 1.00 98.25 87 PHE A N 1
ATOM 703 C CA . PHE A 1 87 ? -28.821 0.703 10.881 1.00 98.25 87 PHE A CA 1
ATOM 704 C C . PHE A 1 87 ? -28.771 0.964 12.391 1.00 98.25 87 PHE A C 1
ATOM 706 O O . PHE A 1 87 ? -29.652 0.508 13.119 1.00 98.25 87 PHE A O 1
ATOM 713 N N . GLN A 1 88 ? -27.803 1.753 12.857 1.00 97.69 88 GLN A N 1
ATOM 714 C CA . GLN A 1 88 ? -27.685 2.168 14.253 1.00 97.69 88 GLN A CA 1
ATOM 715 C C . GLN A 1 88 ? -28.962 2.848 14.768 1.00 97.69 88 GLN A C 1
ATOM 717 O O . GLN A 1 88 ? -29.369 2.581 15.901 1.00 97.69 88 GLN A O 1
ATOM 722 N N . ASP A 1 89 ? -29.615 3.660 13.934 1.00 96.62 89 ASP A N 1
ATOM 723 C CA . ASP A 1 89 ? -30.840 4.377 14.300 1.00 96.62 89 ASP A CA 1
ATOM 724 C C . ASP A 1 89 ? -32.069 3.462 14.411 1.00 96.62 89 ASP A C 1
ATOM 726 O O . ASP A 1 89 ? -32.983 3.740 15.191 1.00 96.62 89 ASP A O 1
ATOM 730 N N . VAL A 1 90 ? -32.115 2.362 13.648 1.00 96.44 90 VAL A N 1
ATOM 731 C CA . VAL A 1 90 ? -33.348 1.569 13.478 1.00 96.44 90 VAL A CA 1
ATOM 732 C C . VAL A 1 90 ? -33.265 0.131 13.979 1.00 96.44 90 VAL A C 1
ATOM 734 O O . VAL A 1 90 ? -34.313 -0.495 14.135 1.00 96.44 90 VAL A O 1
ATOM 737 N N . TYR A 1 91 ? -32.082 -0.417 14.284 1.00 96.75 91 TYR A N 1
ATOM 738 C CA . TYR A 1 91 ? -31.941 -1.861 14.539 1.00 96.75 91 TYR A CA 1
ATOM 739 C C . TYR A 1 91 ? -32.800 -2.379 15.700 1.00 96.75 91 TYR A C 1
ATOM 741 O O . TYR A 1 91 ? -33.185 -3.545 15.728 1.00 96.75 91 TYR A O 1
ATOM 749 N N . GLN A 1 92 ? -33.114 -1.523 16.677 1.00 94.56 92 GLN A N 1
ATOM 750 C CA . GLN A 1 92 ? -33.951 -1.897 17.819 1.00 94.56 92 GLN A CA 1
ATOM 751 C C . GLN A 1 92 ? -35.426 -2.090 17.456 1.00 94.56 92 GLN A C 1
ATOM 753 O O . GLN A 1 92 ? -36.149 -2.692 18.250 1.00 94.56 92 GLN A O 1
ATOM 758 N N . THR A 1 93 ? -35.852 -1.576 16.300 1.00 94.56 93 THR A N 1
ATOM 759 C CA . THR A 1 93 ? -37.217 -1.708 15.772 1.00 94.56 93 THR A CA 1
ATOM 760 C C . THR A 1 93 ? -37.431 -3.014 15.009 1.00 94.56 93 THR A C 1
ATOM 762 O O . THR A 1 93 ? -38.576 -3.419 14.827 1.00 94.56 93 THR A O 1
ATOM 765 N N . PHE A 1 94 ? -36.351 -3.687 14.600 1.00 92.94 94 PHE A N 1
ATOM 766 C CA . PHE A 1 94 ? -36.421 -4.979 13.928 1.00 92.94 94 PHE A CA 1
ATOM 767 C C . PHE A 1 94 ? -36.671 -6.123 14.908 1.00 92.94 94 PHE A C 1
ATOM 769 O O . PHE A 1 94 ? -36.273 -6.088 16.080 1.00 92.94 94 PHE A O 1
ATOM 776 N N . GLU A 1 95 ? -37.256 -7.197 14.380 1.00 92.44 95 GLU A N 1
ATOM 777 C CA . GLU A 1 95 ? -37.211 -8.492 15.046 1.00 92.44 95 GLU A CA 1
ATOM 778 C C . GLU A 1 95 ? -35.762 -8.971 15.182 1.00 92.44 95 GLU A C 1
ATOM 780 O O . GLU A 1 95 ? -34.893 -8.649 14.370 1.00 92.44 95 GLU A O 1
ATOM 785 N N . PHE A 1 96 ? -35.491 -9.758 16.226 1.00 92.31 96 PHE A N 1
ATOM 786 C CA . PHE A 1 96 ? -34.121 -10.144 16.583 1.00 92.31 96 PHE A CA 1
ATOM 787 C C . PHE A 1 96 ? -33.362 -10.794 15.414 1.00 92.31 96 PHE A C 1
ATOM 789 O O . PHE A 1 96 ? -32.246 -10.377 15.109 1.00 92.31 96 PHE A O 1
ATOM 796 N N . ASP A 1 97 ? -33.978 -11.762 14.732 1.00 93.75 97 ASP A N 1
ATOM 797 C CA . ASP A 1 97 ? -33.341 -12.482 13.622 1.00 93.75 97 ASP A CA 1
ATOM 798 C C . ASP A 1 97 ? -33.071 -11.568 12.416 1.00 93.75 97 ASP A C 1
ATOM 800 O O . ASP A 1 97 ? -32.068 -11.726 11.718 1.00 93.75 97 ASP A O 1
ATOM 804 N N . GLU A 1 98 ? -33.934 -10.575 12.184 1.00 96.25 98 GLU A N 1
ATOM 805 C CA . GLU A 1 98 ? -33.744 -9.582 11.127 1.00 96.25 98 GLU A CA 1
ATOM 806 C C . GLU A 1 98 ? -32.585 -8.636 11.457 1.00 96.25 98 GLU A C 1
ATOM 808 O O . GLU A 1 98 ? -31.716 -8.420 10.609 1.00 96.25 98 GLU A O 1
ATOM 813 N N . ALA A 1 99 ? -32.520 -8.132 12.694 1.00 96.94 99 ALA A N 1
ATOM 814 C CA . ALA A 1 99 ? -31.417 -7.289 13.148 1.00 96.94 99 ALA A CA 1
ATOM 815 C C . ALA A 1 99 ? -30.070 -8.019 13.037 1.00 96.94 99 ALA A C 1
ATOM 817 O O . ALA A 1 99 ? -29.111 -7.461 12.509 1.00 96.94 99 ALA A O 1
ATOM 818 N N . VAL A 1 100 ? -30.003 -9.281 13.475 1.00 96.62 100 VAL A N 1
ATOM 819 C CA . VAL A 1 100 ? -28.785 -10.104 13.371 1.00 96.62 100 VAL A CA 1
ATOM 820 C C . VAL A 1 100 ? -28.376 -10.297 11.912 1.00 96.62 100 VAL A C 1
ATOM 822 O O . VAL A 1 100 ? -27.204 -10.141 11.578 1.00 96.62 100 VAL A O 1
ATOM 825 N N . LYS A 1 101 ? -29.330 -10.581 11.020 1.00 97.69 101 LYS A N 1
ATOM 826 C CA . LYS A 1 101 ? -29.041 -10.755 9.592 1.00 97.69 101 LYS A CA 1
ATOM 827 C C . LYS A 1 101 ? -28.497 -9.477 8.946 1.00 97.69 101 LYS A C 1
ATOM 829 O O . LYS A 1 101 ? -27.571 -9.554 8.141 1.00 97.69 101 LYS A O 1
ATOM 834 N N . GLN A 1 102 ? -29.065 -8.317 9.274 1.00 97.94 102 GLN A N 1
ATOM 835 C CA . GLN A 1 102 ? -28.585 -7.034 8.754 1.00 97.94 102 GLN A CA 1
ATOM 836 C C . GLN A 1 102 ? -27.208 -6.667 9.324 1.00 97.94 102 GLN A C 1
ATOM 838 O O . GLN A 1 102 ? -26.330 -6.257 8.565 1.00 97.94 102 GLN A O 1
ATOM 843 N N . LEU A 1 103 ? -26.988 -6.887 10.625 1.00 98.31 103 LEU A N 1
ATOM 844 C CA . LEU A 1 103 ? -25.684 -6.717 11.267 1.00 98.31 103 LEU A CA 1
ATOM 845 C C . LEU A 1 103 ? -24.610 -7.572 10.578 1.00 98.31 103 LEU A C 1
ATOM 847 O O . LEU A 1 103 ? -23.545 -7.062 10.237 1.00 98.31 103 LEU A O 1
ATOM 851 N N . GLU A 1 104 ? -24.901 -8.847 10.318 1.00 97.88 104 GLU A N 1
ATOM 852 C CA . GLU A 1 104 ? -23.961 -9.752 9.653 1.00 97.88 104 GLU A CA 1
ATOM 853 C C . GLU A 1 104 ? -23.642 -9.295 8.223 1.00 97.88 104 GLU A C 1
ATOM 855 O O . GLU A 1 104 ? -22.482 -9.288 7.817 1.00 97.88 104 GLU A O 1
ATOM 860 N N . ALA A 1 105 ? -24.638 -8.822 7.468 1.00 98.00 105 ALA A N 1
ATOM 861 C CA . ALA A 1 105 ? -24.407 -8.270 6.133 1.00 98.00 105 ALA A CA 1
ATOM 862 C C . ALA A 1 105 ? -23.473 -7.042 6.157 1.00 98.00 105 ALA A C 1
ATOM 864 O O . ALA A 1 105 ? -22.597 -6.916 5.297 1.00 98.00 105 ALA A O 1
ATOM 865 N N . LEU A 1 106 ? -23.616 -6.162 7.156 1.00 98.31 106 LEU A N 1
ATOM 866 C CA . LEU A 1 106 ? -22.721 -5.016 7.348 1.00 98.31 106 LEU A CA 1
ATOM 867 C C . LEU A 1 106 ? -21.307 -5.457 7.745 1.00 98.31 106 LEU A C 1
ATOM 869 O O . LEU A 1 106 ? -20.339 -4.908 7.219 1.00 98.31 106 LEU A O 1
ATOM 873 N N . LYS A 1 107 ? -21.173 -6.468 8.612 1.00 98.19 107 LYS A N 1
ATOM 874 C CA . LYS A 1 107 ? -19.873 -7.045 8.995 1.00 98.19 107 LYS A CA 1
ATOM 875 C C . LYS A 1 107 ? -19.163 -7.696 7.808 1.00 98.19 107 LYS A C 1
ATOM 877 O O . LYS A 1 107 ? -17.968 -7.482 7.635 1.00 98.19 107 LYS A O 1
ATOM 882 N N . ILE A 1 108 ? -19.889 -8.413 6.945 1.00 96.75 108 ILE A N 1
ATOM 883 C CA . ILE A 1 108 ? -19.340 -8.994 5.708 1.00 96.75 108 ILE A CA 1
ATOM 884 C C . ILE A 1 108 ? -18.773 -7.901 4.794 1.00 96.75 108 ILE A C 1
ATOM 886 O O . ILE A 1 108 ? -17.662 -8.050 4.287 1.00 96.75 108 ILE A O 1
ATOM 890 N N . LYS A 1 109 ? -19.494 -6.783 4.617 1.00 95.38 109 LYS A N 1
ATOM 891 C CA . LYS A 1 109 ? -18.977 -5.623 3.868 1.00 95.38 109 LYS A CA 1
ATOM 892 C C . LYS A 1 109 ? -17.724 -5.032 4.525 1.00 95.38 109 LYS A C 1
ATOM 894 O O . LYS A 1 109 ? -16.765 -4.744 3.822 1.00 95.38 109 LYS A O 1
ATOM 899 N N . GLY A 1 110 ? -17.700 -4.924 5.856 1.00 95.50 110 GLY A N 1
ATOM 900 C CA . GLY A 1 110 ? -16.514 -4.519 6.621 1.00 95.50 110 GLY A CA 1
ATOM 901 C C . GLY A 1 110 ? -15.298 -5.405 6.333 1.00 95.50 110 GLY A C 1
ATOM 902 O O . GLY A 1 110 ? -14.235 -4.922 5.947 1.00 95.50 110 GLY A O 1
ATOM 903 N N . ASN A 1 111 ? -15.482 -6.724 6.417 1.00 94.25 111 ASN A N 1
ATOM 904 C CA . ASN A 1 111 ? -14.427 -7.704 6.158 1.00 94.25 111 ASN A CA 1
ATOM 905 C C . ASN A 1 111 ? -13.850 -7.601 4.738 1.00 94.25 111 ASN A C 1
ATOM 907 O O . ASN A 1 111 ? -12.665 -7.870 4.556 1.00 94.25 111 ASN A O 1
ATOM 911 N N . ALA A 1 112 ? -14.638 -7.175 3.746 1.00 92.56 112 ALA A N 1
ATOM 912 C CA . ALA A 1 112 ? -14.132 -6.952 2.393 1.00 92.56 112 ALA A CA 1
ATOM 913 C C . ALA A 1 112 ? -13.040 -5.865 2.353 1.00 92.56 112 ALA A C 1
ATOM 915 O O . ALA A 1 112 ? -12.019 -6.070 1.701 1.00 92.56 112 ALA A O 1
ATOM 916 N N . PHE A 1 113 ? -13.191 -4.769 3.110 1.00 94.69 113 PHE A N 1
ATOM 917 C CA . PHE A 1 113 ? -12.151 -3.735 3.229 1.00 94.69 113 PHE A CA 1
ATOM 918 C C . PHE A 1 113 ? -10.881 -4.267 3.904 1.00 94.69 113 PHE A C 1
ATOM 920 O O . PHE A 1 113 ? -9.772 -3.903 3.519 1.00 94.69 113 PHE A O 1
ATOM 927 N N . VAL A 1 114 ? -11.025 -5.156 4.894 1.00 94.00 114 VAL A N 1
ATOM 928 C CA . VAL A 1 114 ? -9.878 -5.794 5.561 1.00 94.00 114 VAL A CA 1
ATOM 929 C C . VAL A 1 114 ? -9.125 -6.705 4.592 1.00 94.00 114 VAL A C 1
ATOM 931 O O . VAL A 1 114 ? -7.906 -6.607 4.486 1.00 94.00 114 VAL A O 1
ATOM 934 N N . MET A 1 115 ? -9.839 -7.542 3.835 1.00 93.88 115 MET A N 1
ATOM 935 C CA . MET A 1 115 ? -9.222 -8.424 2.838 1.00 93.88 115 MET A CA 1
ATOM 936 C C . MET A 1 115 ? -8.514 -7.630 1.734 1.00 93.88 115 MET A C 1
ATOM 938 O O . MET A 1 115 ? -7.390 -7.966 1.363 1.00 93.88 115 MET A O 1
ATOM 942 N N . GLU A 1 116 ? -9.145 -6.566 1.236 1.00 94.69 116 GLU A N 1
ATOM 943 C CA . GLU A 1 116 ? -8.556 -5.655 0.250 1.00 94.69 116 GLU A CA 1
ATOM 944 C C . GLU A 1 116 ? -7.262 -5.018 0.783 1.00 94.69 116 GLU A C 1
ATOM 946 O O . GLU A 1 116 ? -6.222 -5.065 0.117 1.00 94.69 116 GLU A O 1
ATOM 951 N N . LYS A 1 117 ? -7.303 -4.490 2.016 1.00 95.62 117 LYS A N 1
ATOM 952 C CA . LYS A 1 117 ? -6.137 -3.940 2.716 1.00 95.62 117 LYS A CA 1
ATOM 953 C C . LYS A 1 117 ? -4.998 -4.942 2.786 1.00 95.62 117 LYS A C 1
ATOM 955 O O . LYS A 1 117 ? -3.874 -4.604 2.420 1.00 95.62 117 LYS A O 1
ATOM 960 N N . ASP A 1 118 ? -5.272 -6.151 3.259 1.00 94.25 118 ASP A N 1
ATOM 961 C CA . ASP A 1 118 ? -4.239 -7.158 3.484 1.00 94.25 118 ASP A CA 1
ATOM 962 C C . ASP A 1 118 ? -3.565 -7.566 2.170 1.00 94.25 118 ASP A C 1
ATOM 964 O O . ASP A 1 118 ? -2.337 -7.659 2.100 1.00 94.25 118 ASP A O 1
ATOM 968 N N . VAL A 1 119 ? -4.353 -7.733 1.105 1.00 94.31 119 VAL A N 1
ATOM 969 C CA . VAL A 1 119 ? -3.856 -8.064 -0.236 1.00 94.31 119 VAL A CA 1
ATOM 970 C C . VAL A 1 119 ? -2.982 -6.939 -0.794 1.00 94.31 119 VAL A C 1
ATOM 972 O O . VAL A 1 119 ? -1.857 -7.193 -1.233 1.00 94.31 119 VAL A O 1
ATOM 975 N N . ASN A 1 120 ? -3.453 -5.692 -0.744 1.00 96.38 120 ASN A N 1
ATOM 976 C CA . ASN A 1 120 ? -2.705 -4.553 -1.271 1.00 96.38 120 ASN A CA 1
ATOM 977 C C . ASN A 1 120 ? -1.447 -4.244 -0.449 1.00 96.38 120 ASN A C 1
ATOM 979 O O . ASN A 1 120 ? -0.386 -4.010 -1.033 1.00 96.38 120 ASN A O 1
ATOM 983 N N . LYS A 1 121 ? -1.519 -4.296 0.888 1.00 95.56 121 LYS A N 1
ATOM 984 C CA . LYS A 1 121 ? -0.347 -4.107 1.756 1.00 95.56 121 LYS A CA 1
ATOM 985 C C . LYS A 1 121 ? 0.701 -5.193 1.534 1.00 95.56 121 LYS A C 1
ATOM 987 O O . LYS A 1 121 ? 1.873 -4.855 1.397 1.00 95.56 121 LYS A O 1
ATOM 992 N N . ARG A 1 122 ? 0.300 -6.468 1.447 1.00 93.31 122 ARG A N 1
ATOM 993 C CA . ARG A 1 122 ? 1.226 -7.579 1.165 1.00 93.31 122 ARG A CA 1
ATOM 994 C C . ARG A 1 122 ? 1.910 -7.398 -0.187 1.00 93.31 122 ARG A C 1
ATOM 996 O O . ARG A 1 122 ? 3.131 -7.455 -0.271 1.00 93.31 122 ARG A O 1
ATOM 1003 N N . ASN A 1 123 ? 1.137 -7.096 -1.229 1.00 94.44 123 ASN A N 1
ATOM 1004 C CA . ASN A 1 123 ? 1.674 -6.827 -2.561 1.00 94.44 123 ASN A CA 1
ATOM 1005 C C . ASN A 1 123 ? 2.675 -5.656 -2.556 1.00 94.44 123 ASN A C 1
ATOM 1007 O O . ASN A 1 123 ? 3.764 -5.763 -3.125 1.00 94.44 123 ASN A O 1
ATOM 1011 N N . ALA A 1 124 ? 2.335 -4.555 -1.881 1.00 95.69 124 ALA A N 1
ATOM 1012 C CA . ALA A 1 124 ? 3.220 -3.403 -1.770 1.00 95.69 124 ALA A CA 1
ATOM 1013 C C . ALA A 1 124 ? 4.500 -3.725 -0.982 1.00 95.69 124 ALA A C 1
ATOM 1015 O O . ALA A 1 124 ? 5.580 -3.276 -1.369 1.00 95.69 124 ALA A O 1
ATOM 1016 N N . LEU A 1 125 ? 4.399 -4.529 0.081 1.00 94.12 125 LEU A N 1
ATOM 1017 C CA . LEU A 1 125 ? 5.543 -4.965 0.875 1.00 94.12 125 LEU A CA 1
ATOM 1018 C C . LEU A 1 125 ? 6.507 -5.825 0.053 1.00 94.12 125 LEU A C 1
ATOM 1020 O O . LEU A 1 125 ? 7.692 -5.497 -0.006 1.00 94.12 125 LEU A O 1
ATOM 1024 N N . ASN A 1 126 ? 6.017 -6.850 -0.649 1.00 91.44 126 ASN A N 1
ATOM 1025 C CA . ASN A 1 126 ? 6.858 -7.711 -1.493 1.00 91.44 126 ASN A CA 1
ATOM 1026 C C . ASN A 1 126 ? 7.615 -6.879 -2.540 1.00 91.44 126 ASN A C 1
ATOM 1028 O O . ASN A 1 126 ? 8.834 -6.979 -2.684 1.00 91.44 126 ASN A O 1
ATOM 1032 N N . LYS A 1 127 ? 6.914 -5.949 -3.197 1.00 93.62 127 LYS A N 1
ATOM 1033 C CA . LYS A 1 127 ? 7.517 -4.999 -4.145 1.00 93.62 127 LYS A CA 1
ATOM 1034 C C . LYS A 1 127 ? 8.560 -4.091 -3.493 1.00 93.62 127 LYS A C 1
ATOM 1036 O O . LYS A 1 127 ? 9.613 -3.830 -4.073 1.00 93.62 127 LYS A O 1
ATOM 1041 N N . TRP A 1 128 ? 8.304 -3.633 -2.271 1.00 93.94 128 TRP A N 1
ATOM 1042 C CA . TRP A 1 128 ? 9.231 -2.807 -1.498 1.00 93.94 128 TRP A CA 1
ATOM 1043 C C . TRP A 1 128 ? 10.512 -3.554 -1.106 1.00 93.94 128 TRP A C 1
ATOM 1045 O O . TRP A 1 128 ? 11.598 -2.963 -1.086 1.00 93.94 128 TRP A O 1
ATOM 1055 N N . HIS A 1 129 ? 10.423 -4.857 -0.829 1.00 90.44 129 HIS A N 1
ATOM 1056 C CA . HIS A 1 129 ? 11.596 -5.708 -0.613 1.00 90.44 129 HIS A CA 1
ATOM 1057 C C . HIS A 1 129 ? 12.469 -5.839 -1.861 1.00 90.44 129 HIS A C 1
ATOM 1059 O O . HIS A 1 129 ? 13.686 -5.981 -1.726 1.00 90.44 129 HIS A O 1
ATOM 1065 N N . HIS A 1 130 ? 11.876 -5.704 -3.045 1.00 90.81 130 HIS A N 1
ATOM 1066 C CA . HIS A 1 130 ? 12.576 -5.837 -4.316 1.00 90.81 130 HIS A CA 1
ATOM 1067 C C . HIS A 1 130 ? 13.343 -4.581 -4.753 1.00 90.81 130 HIS A C 1
ATOM 1069 O O . HIS A 1 130 ? 14.386 -4.672 -5.399 1.00 90.81 130 HIS A O 1
ATOM 1075 N N . LEU A 1 131 ? 12.901 -3.384 -4.350 1.00 94.06 131 LEU A N 1
ATOM 1076 C CA . LEU A 1 131 ? 13.556 -2.131 -4.763 1.00 94.06 131 LEU A CA 1
ATOM 1077 C C . LEU A 1 131 ? 15.054 -2.042 -4.396 1.00 94.06 131 LEU A C 1
ATOM 1079 O O . LEU A 1 131 ? 15.837 -1.568 -5.221 1.00 94.06 131 LEU A O 1
ATOM 1083 N N . PRO A 1 132 ? 15.512 -2.477 -3.205 1.00 92.56 132 PRO A N 1
ATOM 1084 C CA . PRO A 1 132 ? 16.941 -2.553 -2.904 1.00 92.56 132 PRO A CA 1
ATOM 1085 C C . PRO A 1 132 ? 17.721 -3.478 -3.842 1.00 92.56 132 PRO A C 1
ATOM 1087 O O . PRO A 1 132 ? 18.860 -3.158 -4.171 1.00 92.56 132 PRO A O 1
ATOM 1090 N N . ILE A 1 133 ? 17.123 -4.586 -4.293 1.00 92.94 133 ILE A N 1
ATOM 1091 C CA . ILE A 1 133 ? 17.761 -5.518 -5.232 1.00 92.94 133 ILE A CA 1
ATOM 1092 C C . ILE A 1 133 ? 17.993 -4.798 -6.559 1.00 92.94 133 ILE A C 1
ATOM 1094 O O . ILE A 1 133 ? 19.131 -4.723 -7.013 1.00 92.94 133 ILE A O 1
ATOM 1098 N N . ILE A 1 134 ? 16.961 -4.147 -7.103 1.00 95.94 134 ILE A N 1
ATOM 1099 C CA . ILE A 1 134 ? 17.067 -3.311 -8.309 1.00 95.94 134 ILE A CA 1
ATOM 1100 C C . ILE A 1 134 ? 18.176 -2.255 -8.171 1.00 95.94 134 ILE A C 1
ATOM 1102 O O . ILE A 1 134 ? 18.994 -2.088 -9.074 1.00 95.94 134 ILE A O 1
ATOM 1106 N N . ARG A 1 135 ? 18.261 -1.563 -7.025 1.00 96.75 135 ARG A N 1
ATOM 1107 C CA . ARG A 1 135 ? 19.317 -0.559 -6.786 1.00 96.75 135 ARG A CA 1
ATOM 1108 C C . ARG A 1 135 ? 20.722 -1.164 -6.859 1.00 96.75 135 ARG A C 1
ATOM 1110 O O . ARG A 1 135 ? 21.614 -0.533 -7.422 1.00 96.75 135 ARG A O 1
ATOM 1117 N N . ILE A 1 136 ? 20.919 -2.363 -6.308 1.00 95.31 136 ILE A N 1
ATOM 1118 C CA . ILE A 1 136 ? 22.207 -3.070 -6.357 1.00 95.31 136 ILE A CA 1
ATOM 1119 C C . ILE A 1 136 ? 22.535 -3.488 -7.795 1.00 95.31 136 ILE A C 1
ATOM 1121 O O . ILE A 1 136 ? 23.660 -3.256 -8.237 1.00 95.31 136 ILE A O 1
ATOM 1125 N N . ARG A 1 137 ? 21.561 -4.045 -8.528 1.00 96.00 137 ARG A N 1
ATOM 1126 C CA . ARG A 1 137 ? 21.708 -4.455 -9.937 1.00 96.00 137 ARG A CA 1
ATOM 1127 C C . ARG A 1 137 ? 22.182 -3.293 -10.812 1.00 96.00 137 ARG A C 1
ATOM 1129 O O . ARG A 1 137 ? 23.232 -3.373 -11.444 1.00 96.00 137 ARG A O 1
ATOM 1136 N N . ILE A 1 138 ? 21.478 -2.162 -10.740 1.00 96.44 138 ILE A N 1
ATOM 1137 C CA . ILE A 1 138 ? 21.824 -0.934 -11.473 1.00 96.44 138 ILE A CA 1
ATOM 1138 C C . ILE A 1 138 ? 23.227 -0.447 -11.105 1.00 96.44 138 ILE A C 1
ATOM 1140 O O . ILE A 1 138 ? 24.011 -0.101 -11.984 1.00 96.44 138 ILE A O 1
ATOM 1144 N N . HIS A 1 139 ? 23.562 -0.428 -9.812 1.00 95.19 139 HIS A N 1
ATOM 1145 C CA . HIS A 1 139 ? 24.882 0.011 -9.364 1.00 95.19 139 HIS A CA 1
ATOM 1146 C C . HIS A 1 139 ? 26.007 -0.893 -9.887 1.00 95.19 139 HIS A C 1
ATOM 1148 O O . HIS A 1 139 ? 27.077 -0.402 -10.231 1.00 95.19 139 HIS A O 1
ATOM 1154 N N . LYS A 1 140 ? 25.776 -2.206 -9.985 1.00 93.75 140 LYS A N 1
ATOM 1155 C CA . LYS A 1 140 ? 26.759 -3.145 -10.537 1.00 93.75 140 LYS A CA 1
ATOM 1156 C C . LYS A 1 140 ? 26.974 -2.954 -12.034 1.00 93.75 140 LYS A C 1
ATOM 1158 O O . LYS A 1 140 ? 28.119 -2.954 -12.476 1.00 93.75 140 LYS A O 1
ATOM 1163 N N . ILE A 1 141 ? 25.904 -2.726 -12.792 1.00 93.75 141 ILE A N 1
ATOM 1164 C CA . ILE A 1 141 ? 26.006 -2.403 -14.221 1.00 93.75 141 ILE A CA 1
ATOM 1165 C C . ILE A 1 141 ? 26.753 -1.076 -14.412 1.00 93.75 141 ILE A C 1
ATOM 1167 O O . ILE A 1 141 ? 27.657 -0.997 -15.236 1.00 93.75 141 ILE A O 1
ATOM 1171 N N . GLU A 1 142 ? 26.443 -0.059 -13.605 1.00 93.25 142 GLU A N 1
ATOM 1172 C CA . GLU A 1 142 ? 27.143 1.229 -13.631 1.00 93.25 142 GLU A CA 1
ATOM 1173 C C . GLU A 1 142 ? 28.649 1.087 -13.370 1.00 93.25 142 GLU A C 1
ATOM 1175 O O . GLU A 1 142 ? 29.448 1.672 -14.097 1.00 93.25 142 GLU A O 1
ATOM 1180 N N . GLN A 1 143 ? 29.045 0.289 -12.369 1.00 91.75 143 GLN A N 1
ATOM 1181 C CA . GLN A 1 143 ? 30.457 -0.001 -12.087 1.00 91.75 143 GLN A CA 1
ATOM 1182 C C . GLN A 1 143 ? 31.156 -0.605 -13.310 1.00 91.75 143 GLN 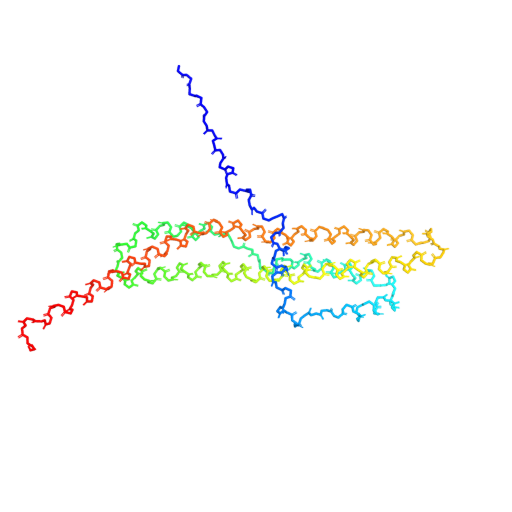A C 1
ATOM 1184 O O . GLN A 1 143 ? 32.200 -0.110 -13.719 1.00 91.75 143 GLN A O 1
ATOM 1189 N N . ASN A 1 144 ? 30.533 -1.596 -13.952 1.00 88.94 144 ASN A N 1
ATOM 1190 C CA . ASN A 1 144 ? 31.096 -2.229 -15.144 1.00 88.94 144 ASN A CA 1
ATOM 1191 C C . ASN A 1 144 ? 31.251 -1.245 -16.316 1.00 88.94 144 ASN A C 1
ATOM 1193 O O . ASN A 1 144 ? 32.193 -1.365 -17.091 1.00 88.94 144 ASN A O 1
ATOM 1197 N N . ILE A 1 145 ? 30.341 -0.275 -16.457 1.00 89.94 145 ILE A N 1
ATOM 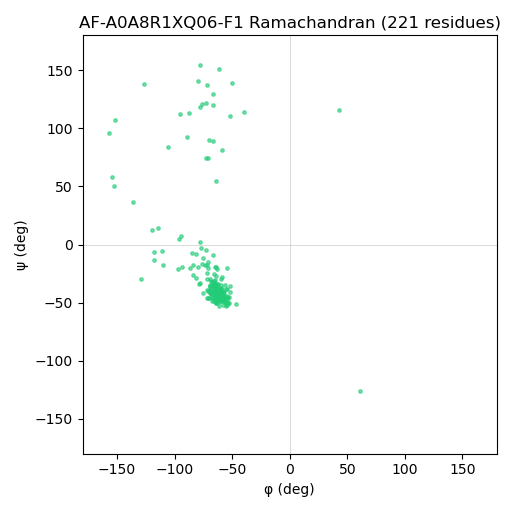1198 C CA . ILE A 1 145 ? 30.436 0.771 -17.487 1.00 89.94 145 ILE A CA 1
ATOM 1199 C C . ILE A 1 145 ? 31.590 1.733 -17.180 1.00 89.94 145 ILE A C 1
ATOM 1201 O O . ILE A 1 145 ? 32.290 2.149 -18.101 1.00 89.94 145 ILE A O 1
ATOM 1205 N N . LEU A 1 146 ? 31.781 2.096 -15.907 1.00 88.62 146 LEU A N 1
ATOM 1206 C CA . LEU A 1 146 ? 32.862 2.986 -15.465 1.00 88.62 146 LEU A CA 1
ATOM 1207 C C . LEU A 1 146 ? 34.247 2.345 -15.594 1.00 88.62 146 LEU A C 1
ATOM 1209 O O . LEU A 1 146 ? 35.209 3.059 -15.861 1.00 88.62 146 LEU A O 1
ATOM 1213 N N . ASP A 1 147 ? 34.340 1.024 -15.434 1.00 85.44 147 ASP A N 1
ATOM 1214 C CA . ASP A 1 147 ? 35.591 0.270 -15.584 1.00 85.44 147 ASP A CA 1
ATOM 1215 C C . ASP A 1 147 ? 36.056 0.173 -17.051 1.00 85.44 147 ASP A C 1
ATOM 1217 O O . ASP A 1 147 ? 37.212 -0.157 -17.327 1.00 85.44 147 ASP A O 1
ATOM 1221 N N . VAL A 1 148 ? 35.177 0.475 -18.012 1.00 79.12 148 VAL A N 1
ATOM 1222 C CA . VAL A 1 148 ? 35.545 0.656 -19.419 1.00 79.12 148 VAL A CA 1
ATOM 1223 C C . VAL A 1 148 ? 35.952 2.119 -19.602 1.00 79.12 148 VAL A C 1
ATOM 1225 O O . VAL A 1 148 ? 35.103 3.001 -19.495 1.00 79.12 148 VAL A O 1
ATOM 1228 N N . ASP A 1 149 ? 37.234 2.378 -19.898 1.00 65.75 149 ASP A N 1
ATOM 1229 C CA . ASP A 1 149 ? 37.858 3.706 -20.103 1.00 65.75 149 ASP A CA 1
ATOM 1230 C C . ASP A 1 149 ? 37.292 4.477 -21.325 1.00 65.75 149 ASP A C 1
ATOM 1232 O O . ASP A 1 149 ? 38.008 4.874 -22.246 1.00 65.75 149 ASP A O 1
ATOM 1236 N N . ASN A 1 150 ? 35.974 4.669 -21.379 1.00 74.25 150 ASN A N 1
ATOM 1237 C CA . ASN A 1 150 ? 35.267 5.289 -22.489 1.00 74.25 150 ASN A CA 1
ATOM 1238 C C . ASN A 1 150 ? 33.960 5.974 -22.049 1.00 74.25 150 ASN A C 1
ATOM 1240 O O . ASN A 1 150 ? 32.883 5.757 -22.603 1.00 74.25 150 ASN A O 1
ATOM 1244 N N . PHE A 1 151 ? 34.054 6.817 -21.016 1.00 68.69 151 PHE A N 1
ATOM 1245 C CA . PHE A 1 151 ? 32.908 7.524 -20.430 1.00 68.69 151 PHE A CA 1
ATOM 1246 C C . PHE A 1 151 ? 32.053 8.276 -21.467 1.00 68.69 151 PHE A C 1
ATOM 1248 O O . PHE A 1 151 ? 30.827 8.261 -21.382 1.00 68.69 151 PHE A O 1
ATOM 1255 N N . GLY A 1 152 ? 32.695 8.927 -22.447 1.00 74.00 152 GLY A N 1
ATOM 1256 C CA . GLY A 1 152 ? 32.012 9.731 -23.465 1.00 74.00 152 GLY A CA 1
ATOM 1257 C C . GLY A 1 152 ? 31.026 8.922 -24.308 1.00 74.00 152 GLY A C 1
ATOM 1258 O O . GLY A 1 152 ? 29.892 9.359 -24.504 1.00 74.00 152 GLY A O 1
ATOM 1259 N N . ASP A 1 153 ? 31.420 7.720 -24.725 1.00 80.94 153 ASP A N 1
ATOM 1260 C CA . ASP A 1 153 ? 30.583 6.844 -25.551 1.00 80.94 153 ASP A CA 1
ATOM 1261 C C . ASP A 1 153 ? 29.410 6.253 -24.747 1.00 80.94 153 ASP A C 1
ATOM 1263 O O . ASP A 1 153 ? 28.335 5.980 -25.288 1.00 80.94 153 ASP A O 1
ATOM 1267 N N . ASN A 1 154 ? 29.572 6.159 -23.425 1.00 87.62 154 ASN A N 1
ATOM 1268 C CA . ASN A 1 154 ? 28.607 5.556 -22.509 1.00 87.62 154 ASN A CA 1
ATOM 1269 C C . ASN A 1 154 ? 27.656 6.563 -21.834 1.00 87.62 154 ASN A C 1
ATOM 1271 O O . ASN A 1 154 ? 26.836 6.167 -21.006 1.00 87.62 154 ASN A O 1
ATOM 1275 N N . ILE A 1 155 ? 27.698 7.856 -22.186 1.00 90.06 155 ILE A N 1
ATOM 1276 C CA . ILE A 1 155 ? 26.857 8.890 -21.548 1.00 90.06 155 ILE A CA 1
ATOM 1277 C C . ILE A 1 155 ? 25.355 8.561 -21.577 1.00 90.06 155 ILE A C 1
ATOM 1279 O O . ILE A 1 155 ? 24.643 8.798 -20.601 1.00 90.06 155 ILE A O 1
ATOM 1283 N N . HIS A 1 156 ? 24.874 7.976 -22.674 1.00 92.75 156 HIS A N 1
ATOM 1284 C CA . HIS A 1 156 ? 23.476 7.579 -22.834 1.00 92.75 156 HIS A CA 1
ATOM 1285 C C . HIS A 1 156 ? 23.068 6.455 -21.863 1.00 92.75 156 HIS A C 1
ATOM 1287 O O . HIS A 1 156 ? 21.931 6.435 -21.396 1.00 92.75 156 HIS A O 1
ATOM 1293 N N . LEU A 1 157 ? 24.000 5.570 -21.495 1.00 93.94 157 LEU A N 1
ATOM 1294 C CA . LEU A 1 157 ? 23.771 4.501 -20.520 1.00 93.94 157 LEU A CA 1
ATOM 1295 C C . LEU A 1 157 ? 23.649 5.058 -19.101 1.00 93.94 157 LEU A C 1
ATOM 1297 O O . LEU A 1 157 ? 22.773 4.639 -18.349 1.00 93.94 157 LEU A O 1
ATOM 1301 N N . PHE A 1 158 ? 24.463 6.056 -18.742 1.00 93.44 158 PHE A N 1
ATOM 1302 C CA . PHE A 1 158 ? 24.322 6.744 -17.453 1.00 93.44 158 PHE A CA 1
ATOM 1303 C C . PHE A 1 158 ? 22.975 7.474 -17.346 1.00 93.44 158 PHE A C 1
ATOM 1305 O O . PHE A 1 158 ? 22.310 7.399 -16.316 1.00 93.44 158 PHE A O 1
ATOM 1312 N N . GLN A 1 159 ? 22.513 8.103 -18.432 1.00 95.00 159 GLN A N 1
ATOM 1313 C CA . GLN A 1 159 ? 21.178 8.713 -18.482 1.00 95.00 159 GLN A CA 1
ATOM 1314 C C 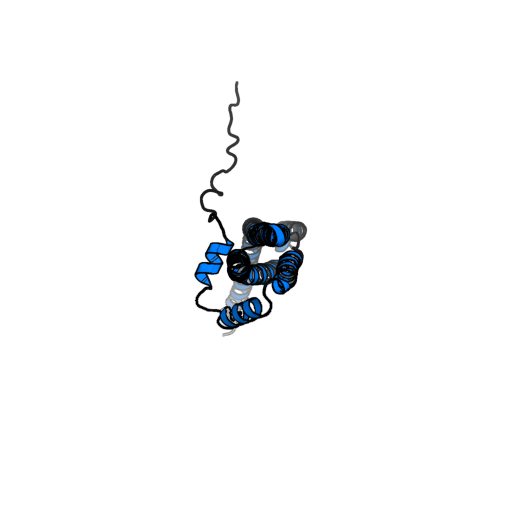. GLN A 1 159 ? 20.054 7.680 -18.315 1.00 95.00 159 GLN A C 1
ATOM 1316 O O . GLN A 1 159 ? 19.038 7.967 -17.676 1.00 95.00 159 GLN A O 1
ATOM 1321 N N . HIS A 1 160 ? 20.220 6.482 -18.881 1.00 96.94 160 HIS A N 1
ATOM 1322 C CA . HIS A 1 160 ? 19.276 5.379 -18.712 1.00 96.94 160 HIS A CA 1
ATOM 1323 C C . HIS A 1 160 ? 19.243 4.892 -17.262 1.00 96.94 160 HIS A C 1
ATOM 1325 O O . HIS A 1 160 ? 18.176 4.842 -16.655 1.00 96.94 160 HIS A O 1
ATOM 1331 N N . ILE A 1 161 ? 20.410 4.659 -16.663 1.00 97.56 161 ILE A N 1
ATOM 1332 C CA . ILE A 1 161 ? 20.565 4.323 -15.243 1.00 97.56 161 ILE A CA 1
ATOM 1333 C C . ILE A 1 161 ? 19.877 5.359 -14.340 1.00 97.56 161 ILE A C 1
ATOM 1335 O O . ILE A 1 161 ? 19.130 4.993 -13.426 1.00 97.56 161 ILE A O 1
ATOM 1339 N N . ASP A 1 162 ? 20.072 6.651 -14.605 1.00 97.88 162 ASP A N 1
ATOM 1340 C CA . ASP A 1 162 ? 19.455 7.726 -13.826 1.00 97.88 162 ASP A CA 1
ATOM 1341 C C . ASP A 1 162 ? 17.933 7.765 -13.980 1.00 97.88 162 ASP A C 1
ATOM 1343 O O . ASP A 1 162 ? 17.214 8.000 -13.002 1.00 97.88 162 ASP A O 1
ATOM 1347 N N . ARG A 1 163 ? 17.411 7.463 -15.173 1.00 98.31 163 ARG A N 1
ATOM 1348 C CA . ARG A 1 163 ? 15.967 7.290 -15.375 1.00 98.31 163 ARG A CA 1
ATOM 1349 C C . ARG A 1 163 ? 15.426 6.163 -14.503 1.00 98.31 163 ARG A C 1
ATOM 1351 O O . ARG A 1 163 ? 14.446 6.377 -13.792 1.00 98.31 163 ARG A O 1
ATOM 1358 N N . ILE A 1 164 ? 16.080 5.004 -14.502 1.00 98.44 164 ILE A N 1
ATOM 1359 C CA . ILE A 1 164 ? 15.642 3.859 -13.697 1.00 98.44 164 ILE A CA 1
ATOM 1360 C C . ILE A 1 164 ? 15.688 4.210 -12.201 1.00 98.44 164 ILE A C 1
ATOM 1362 O O . ILE A 1 164 ? 14.737 3.930 -11.471 1.00 98.44 164 ILE A O 1
ATOM 1366 N N . ARG A 1 165 ? 16.733 4.902 -11.726 1.00 98.44 165 ARG A N 1
ATOM 1367 C CA . ARG A 1 165 ? 16.807 5.396 -10.335 1.00 98.44 165 ARG A CA 1
ATOM 1368 C C . ARG A 1 165 ? 15.637 6.306 -9.974 1.00 98.44 165 ARG A C 1
ATOM 1370 O O . ARG A 1 165 ? 15.077 6.171 -8.884 1.00 98.44 165 ARG A O 1
ATOM 1377 N N . ASN A 1 166 ? 15.276 7.224 -10.869 1.00 98.38 166 ASN A N 1
ATOM 1378 C CA . ASN A 1 166 ? 14.146 8.126 -10.665 1.00 98.38 166 ASN A CA 1
ATOM 1379 C C . ASN A 1 166 ? 12.828 7.353 -10.587 1.00 98.38 166 ASN A C 1
ATOM 1381 O O . ASN A 1 166 ? 12.083 7.554 -9.629 1.00 98.38 166 ASN A O 1
ATOM 1385 N N . LEU A 1 167 ? 12.604 6.396 -11.492 1.00 98.31 167 LEU A N 1
ATOM 1386 C CA . LEU A 1 167 ? 11.435 5.515 -11.450 1.00 98.31 167 LEU A CA 1
ATOM 1387 C C . LEU A 1 167 ? 11.364 4.730 -10.130 1.00 98.31 167 LEU A C 1
ATOM 1389 O O . LEU A 1 167 ? 10.330 4.726 -9.467 1.00 98.31 167 LEU A O 1
ATOM 1393 N N . VAL A 1 168 ? 12.473 4.136 -9.675 1.00 98.31 168 VAL A N 1
ATOM 1394 C CA . VAL A 1 168 ? 12.535 3.419 -8.386 1.00 98.31 168 VAL A CA 1
ATOM 1395 C C . VAL A 1 168 ? 12.179 4.339 -7.209 1.00 98.31 168 VAL A C 1
ATOM 1397 O O . VAL A 1 168 ? 11.501 3.913 -6.267 1.00 98.31 168 VAL A O 1
ATOM 1400 N N . ASN A 1 169 ? 12.609 5.603 -7.237 1.00 97.00 169 ASN A N 1
ATOM 1401 C CA . ASN A 1 169 ? 12.260 6.586 -6.208 1.00 97.00 169 ASN A CA 1
ATOM 1402 C C . ASN A 1 169 ? 10.776 6.980 -6.256 1.00 97.00 169 ASN A C 1
ATOM 1404 O O . ASN A 1 169 ? 10.160 7.138 -5.203 1.00 97.00 169 ASN A O 1
ATOM 1408 N N . GLU A 1 170 ? 10.198 7.135 -7.446 1.00 96.62 170 GLU A N 1
ATOM 1409 C CA . GLU A 1 170 ? 8.768 7.413 -7.625 1.00 96.62 170 GLU A CA 1
ATOM 1410 C C . GLU A 1 170 ? 7.912 6.253 -7.121 1.00 96.62 170 GLU A C 1
ATOM 1412 O O . GLU A 1 170 ? 7.019 6.455 -6.302 1.00 96.62 170 GLU A O 1
ATOM 1417 N N . ILE A 1 171 ? 8.261 5.024 -7.489 1.00 96.56 171 ILE A N 1
ATOM 1418 C CA . ILE A 1 171 ? 7.576 3.814 -7.026 1.00 96.56 171 ILE A CA 1
ATOM 1419 C C . ILE A 1 171 ? 7.678 3.667 -5.515 1.00 96.56 171 ILE A C 1
ATOM 1421 O O . ILE A 1 171 ? 6.707 3.297 -4.865 1.00 96.56 171 ILE A O 1
ATOM 1425 N N . SER A 1 172 ? 8.825 4.016 -4.924 1.00 96.75 172 SER A N 1
ATOM 1426 C CA . SER A 1 172 ? 8.957 4.039 -3.463 1.00 96.75 172 SER A CA 1
ATOM 1427 C C . SER A 1 172 ? 7.892 4.942 -2.819 1.00 96.75 172 SER A C 1
ATOM 1429 O O . SER A 1 172 ? 7.405 4.633 -1.734 1.00 96.75 172 SER A O 1
ATOM 1431 N N . LYS A 1 173 ? 7.504 6.052 -3.460 1.00 96.06 173 LYS A N 1
ATOM 1432 C CA . LYS A 1 173 ? 6.420 6.916 -2.965 1.00 96.06 173 LYS A CA 1
ATOM 1433 C C . LYS A 1 173 ? 5.060 6.247 -3.143 1.00 96.06 173 LYS A C 1
ATOM 1435 O O . LYS A 1 173 ? 4.317 6.175 -2.174 1.00 96.06 173 LYS A O 1
ATOM 1440 N N . VAL A 1 174 ? 4.784 5.668 -4.312 1.00 95.81 174 VAL A N 1
ATOM 1441 C CA . VAL A 1 174 ? 3.520 4.957 -4.588 1.00 95.81 174 VAL A CA 1
ATOM 1442 C C . VAL A 1 174 ? 3.296 3.793 -3.610 1.00 95.81 174 VAL A C 1
ATOM 1444 O O . VAL A 1 174 ? 2.213 3.639 -3.054 1.00 95.81 174 VAL A O 1
ATOM 1447 N N . LEU A 1 175 ? 4.328 2.996 -3.320 1.00 97.00 175 LEU A N 1
ATOM 1448 C CA . LEU A 1 175 ? 4.232 1.895 -2.352 1.00 97.00 175 LEU A CA 1
ATOM 1449 C C . LEU A 1 175 ? 3.978 2.396 -0.919 1.00 97.00 175 LEU A C 1
ATOM 1451 O O . LEU A 1 175 ? 3.252 1.761 -0.155 1.00 97.00 175 LEU A O 1
ATOM 1455 N N . GLN A 1 176 ? 4.540 3.551 -0.550 1.00 96.00 176 GLN A N 1
ATOM 1456 C CA . GLN A 1 176 ? 4.221 4.207 0.722 1.00 96.00 176 GLN A CA 1
ATOM 1457 C C . GLN A 1 176 ? 2.792 4.761 0.741 1.00 96.00 176 GLN A C 1
ATOM 1459 O O . GLN A 1 176 ? 2.137 4.699 1.780 1.00 96.00 176 GLN A O 1
ATOM 1464 N N . GLU A 1 177 ? 2.288 5.270 -0.384 1.00 94.75 177 GLU A N 1
ATOM 1465 C CA . GLU A 1 177 ? 0.908 5.751 -0.513 1.00 94.75 177 GLU A CA 1
ATOM 1466 C C . GLU A 1 177 ? -0.109 4.640 -0.248 1.00 94.75 177 GLU A C 1
ATOM 1468 O O . GLU A 1 177 ? -1.077 4.896 0.465 1.00 94.75 177 GLU A O 1
ATOM 1473 N N . VAL A 1 178 ? 0.146 3.402 -0.695 1.00 96.00 178 VAL A N 1
ATOM 1474 C CA . VAL A 1 178 ? -0.689 2.232 -0.350 1.00 96.00 178 VAL A CA 1
ATOM 1475 C C . VAL A 1 178 ? -0.840 2.097 1.167 1.00 96.00 178 VAL A C 1
ATOM 1477 O O . VAL A 1 178 ? -1.944 2.000 1.702 1.00 96.00 178 VAL A O 1
ATOM 1480 N N . TYR A 1 179 ? 0.279 2.141 1.886 1.00 96.44 179 TYR A N 1
ATOM 1481 C CA . TYR A 1 179 ? 0.295 2.021 3.341 1.00 96.44 179 TYR A CA 1
ATOM 1482 C C . TYR A 1 179 ? -0.368 3.206 4.046 1.00 96.44 179 TYR A C 1
ATOM 1484 O O . TYR A 1 179 ? -1.113 3.022 5.011 1.00 96.44 179 TYR A O 1
ATOM 1492 N N . ASN A 1 180 ? -0.099 4.421 3.572 1.00 94.00 180 ASN A N 1
ATOM 1493 C CA . ASN A 1 180 ? -0.668 5.640 4.136 1.00 94.00 180 ASN A CA 1
ATOM 1494 C C . ASN A 1 180 ? -2.188 5.675 3.963 1.00 94.00 180 ASN A C 1
ATOM 1496 O O . ASN A 1 180 ? -2.894 6.015 4.913 1.00 94.00 180 ASN A O 1
ATOM 1500 N N . TYR A 1 181 ? -2.676 5.268 2.791 1.00 94.69 181 TYR A N 1
ATOM 1501 C CA . TYR A 1 181 ? -4.095 5.162 2.487 1.00 94.69 181 TYR A CA 1
ATOM 1502 C C . TYR A 1 181 ? -4.807 4.217 3.458 1.00 94.69 181 TYR A C 1
ATOM 1504 O O . TYR A 1 181 ? -5.760 4.626 4.116 1.00 94.69 181 TYR A O 1
ATOM 1512 N N . TYR A 1 182 ? -4.310 2.990 3.646 1.00 95.31 182 TYR A N 1
ATOM 1513 C CA . TYR A 1 182 ? -4.958 2.052 4.568 1.00 95.31 182 TYR A CA 1
ATOM 1514 C C . TYR A 1 182 ? -4.830 2.447 6.035 1.00 95.31 182 TYR A C 1
ATOM 1516 O O . TYR A 1 182 ? -5.742 2.193 6.814 1.00 95.31 182 TYR A O 1
ATOM 1524 N N . ASN A 1 183 ? -3.754 3.131 6.424 1.00 93.69 183 ASN A N 1
ATOM 1525 C CA . ASN A 1 183 ? -3.670 3.703 7.763 1.00 93.69 183 ASN A CA 1
ATOM 1526 C C . ASN A 1 183 ? -4.723 4.806 7.981 1.00 93.69 183 ASN A C 1
ATOM 1528 O O . ASN A 1 183 ? -5.287 4.914 9.070 1.00 93.69 183 ASN A O 1
ATOM 1532 N N . GLN A 1 184 ? -5.003 5.633 6.971 1.00 91.62 184 GLN A N 1
ATOM 1533 C CA . GLN A 1 184 ? -6.099 6.606 7.033 1.00 91.62 184 GLN A CA 1
ATOM 1534 C C . GLN A 1 184 ? -7.460 5.901 7.059 1.00 91.62 184 GLN A C 1
ATOM 1536 O O . GLN A 1 184 ? -8.274 6.201 7.930 1.00 91.62 184 GLN A O 1
ATOM 1541 N N . MET A 1 185 ? -7.667 4.906 6.195 1.00 92.25 185 MET A N 1
ATOM 1542 C CA . MET A 1 185 ? -8.894 4.111 6.155 1.00 92.25 185 MET A CA 1
ATOM 1543 C C . MET A 1 185 ? -9.173 3.423 7.498 1.00 92.25 185 MET A C 1
ATOM 1545 O O . MET A 1 185 ? -10.283 3.530 8.007 1.00 92.25 185 MET A O 1
ATOM 1549 N N . ASP A 1 186 ? -8.184 2.778 8.122 1.00 93.19 186 ASP A N 1
ATOM 1550 C CA . ASP A 1 186 ? -8.350 2.123 9.428 1.00 93.19 186 ASP A CA 1
ATOM 1551 C C . ASP A 1 186 ? -8.813 3.124 10.500 1.00 93.19 186 ASP A C 1
ATOM 1553 O O . ASP A 1 186 ? -9.714 2.837 11.293 1.00 93.19 186 ASP A O 1
ATOM 1557 N N . ASN A 1 187 ? -8.255 4.340 10.485 1.00 90.44 187 ASN A N 1
ATOM 1558 C CA . ASN A 1 187 ? -8.711 5.416 11.363 1.00 90.44 187 ASN A CA 1
ATOM 1559 C C . ASN A 1 187 ? -10.165 5.817 11.071 1.00 90.44 187 ASN A C 1
ATOM 1561 O O . ASN A 1 187 ? -10.940 6.005 12.009 1.00 90.44 187 ASN A O 1
ATOM 1565 N N . GLU A 1 188 ? -10.548 5.938 9.801 1.00 88.94 188 GLU A N 1
ATOM 1566 C CA . GLU A 1 188 ? -11.910 6.304 9.405 1.00 88.94 188 GLU A CA 1
ATOM 1567 C C . GLU A 1 188 ? -12.953 5.222 9.701 1.00 88.94 188 GLU A C 1
ATOM 1569 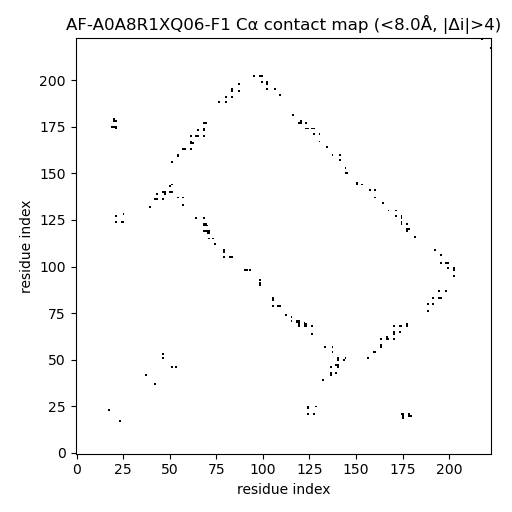O O . GLU A 1 188 ? -14.099 5.553 10.022 1.00 88.94 188 GLU A O 1
ATOM 1574 N N . LEU A 1 189 ? -12.575 3.947 9.588 1.00 94.38 189 LEU A N 1
ATOM 1575 C CA . LEU A 1 189 ? -13.474 2.814 9.787 1.00 94.38 189 LEU A CA 1
ATOM 1576 C C . LEU A 1 189 ? -13.573 2.370 11.244 1.00 94.38 189 LEU A C 1
ATOM 1578 O O . LEU A 1 189 ? -14.575 1.754 11.597 1.00 94.38 189 LEU A O 1
ATOM 1582 N N . SER A 1 190 ? -12.598 2.712 12.095 1.00 94.81 190 SER A N 1
ATOM 1583 C CA . SER A 1 190 ? -12.595 2.362 13.526 1.00 94.81 190 SER A CA 1
ATOM 1584 C C . SER A 1 190 ? -13.939 2.634 14.215 1.00 94.81 190 SER A C 1
ATOM 1586 O O . SER A 1 190 ? -14.548 1.725 14.769 1.00 94.81 190 SER A O 1
ATOM 1588 N N . VAL A 1 191 ? -14.482 3.845 14.050 1.00 93.56 191 VAL A N 1
ATOM 1589 C CA . VAL A 1 191 ? -15.780 4.247 14.618 1.00 93.56 191 VAL A CA 1
ATOM 1590 C C . VAL A 1 191 ? -16.928 3.369 14.110 1.00 93.56 191 VAL A C 1
ATOM 1592 O O . VAL A 1 191 ? -17.852 3.051 14.852 1.00 93.56 191 VAL A O 1
ATOM 1595 N N . SER A 1 192 ? -16.881 2.964 12.841 1.00 96.62 192 SER A N 1
ATOM 1596 C CA . SER A 1 192 ? -17.921 2.124 12.238 1.00 96.62 192 SER A CA 1
ATOM 1597 C C . SER A 1 192 ? -17.879 0.699 12.794 1.00 96.62 192 SER A C 1
ATOM 1599 O O . SER A 1 192 ? -18.925 0.135 13.111 1.00 96.62 192 SER A O 1
ATOM 1601 N N . TYR A 1 193 ? -16.681 0.144 12.994 1.00 97.00 193 TYR A N 1
ATOM 1602 C CA . TYR A 1 193 ? -16.507 -1.145 13.667 1.00 97.00 193 TYR A CA 1
ATOM 1603 C C . TYR A 1 193 ? -16.943 -1.107 15.135 1.00 97.00 193 TYR A C 1
ATOM 1605 O O . TYR A 1 193 ? -17.602 -2.044 15.593 1.00 97.00 193 TYR A O 1
ATOM 1613 N N . ASP A 1 194 ? -16.657 -0.020 15.854 1.00 97.19 194 ASP A N 1
ATOM 1614 C CA . ASP A 1 194 ? -17.102 0.164 17.240 1.00 97.19 194 ASP A CA 1
ATOM 1615 C C . ASP A 1 194 ? -18.636 0.199 17.339 1.00 97.19 194 ASP A C 1
ATOM 1617 O O . ASP A 1 194 ? -19.224 -0.421 18.229 1.00 97.19 194 ASP A O 1
ATOM 1621 N N . ILE A 1 195 ? -19.307 0.872 16.394 1.00 98.00 195 ILE A N 1
ATOM 1622 C CA . ILE A 1 195 ? -20.775 0.892 16.313 1.00 98.00 195 ILE A CA 1
ATOM 1623 C C . ILE A 1 195 ? -21.321 -0.521 16.102 1.00 98.00 195 ILE A C 1
ATOM 1625 O O . ILE A 1 195 ? -22.215 -0.941 16.839 1.00 98.00 195 ILE A O 1
ATOM 1629 N N . LEU A 1 196 ? -20.788 -1.266 15.128 1.00 98.31 196 LEU A N 1
ATOM 1630 C CA . LEU A 1 196 ? -21.232 -2.636 14.856 1.00 98.31 196 LEU A CA 1
ATOM 1631 C C . LEU A 1 196 ? -21.030 -3.552 16.069 1.00 98.31 196 LEU A C 1
ATOM 1633 O O . LEU A 1 196 ? -21.945 -4.294 16.423 1.00 98.31 196 LEU A O 1
ATOM 1637 N N . THR A 1 197 ? -19.881 -3.445 16.740 1.00 97.88 197 THR A N 1
ATOM 1638 C CA . THR A 1 197 ? -19.561 -4.213 17.956 1.00 97.88 197 THR A CA 1
ATOM 1639 C C . THR A 1 197 ? -20.552 -3.902 19.081 1.00 97.88 197 THR A C 1
ATOM 1641 O O . THR A 1 197 ? -21.120 -4.810 19.682 1.00 97.88 197 THR A O 1
ATOM 1644 N N . ASN A 1 198 ? -20.861 -2.623 19.312 1.00 98.06 198 ASN A N 1
ATOM 1645 C CA . ASN A 1 198 ? -21.835 -2.202 20.325 1.00 98.06 198 ASN A CA 1
ATOM 1646 C C . ASN A 1 198 ? -23.253 -2.730 20.036 1.00 98.06 198 ASN A C 1
ATOM 1648 O O . ASN A 1 198 ? -23.975 -3.157 20.940 1.00 98.06 198 ASN A O 1
ATOM 1652 N N . ILE A 1 199 ? -23.675 -2.709 18.768 1.00 98.12 199 ILE A N 1
ATOM 1653 C CA . ILE A 1 199 ? -24.966 -3.278 18.358 1.00 98.12 199 ILE A CA 1
ATOM 1654 C C . ILE A 1 199 ? -24.967 -4.794 18.598 1.00 98.12 199 ILE A C 1
ATOM 1656 O O . ILE A 1 199 ? -25.944 -5.316 19.141 1.00 98.12 199 ILE A O 1
ATOM 1660 N N . GLU A 1 200 ? -23.891 -5.494 18.233 1.00 97.44 200 GLU A N 1
ATOM 1661 C CA . GLU A 1 200 ? -23.740 -6.936 18.451 1.00 97.44 200 GLU A CA 1
ATOM 1662 C C . GLU A 1 200 ? -23.882 -7.307 19.931 1.00 97.44 200 GLU A C 1
ATOM 1664 O O . GLU A 1 200 ? -24.681 -8.182 20.276 1.00 97.44 200 GLU A O 1
ATOM 1669 N N . GLU A 1 201 ? -23.184 -6.593 20.815 1.00 97.06 201 GLU A N 1
ATOM 1670 C CA . GLU A 1 201 ? -23.280 -6.764 22.267 1.00 97.06 201 GLU A CA 1
ATOM 1671 C C . GLU A 1 201 ? -24.723 -6.596 22.761 1.00 97.06 201 GLU A C 1
ATOM 1673 O O . GLU A 1 201 ? -25.267 -7.482 23.424 1.00 97.06 201 GLU A O 1
ATOM 1678 N N . LYS A 1 202 ? -25.407 -5.519 22.355 1.00 95.94 202 LYS A N 1
ATOM 1679 C CA . LYS A 1 202 ? -26.806 -5.263 22.746 1.00 95.94 202 LYS A CA 1
ATOM 1680 C C . LYS A 1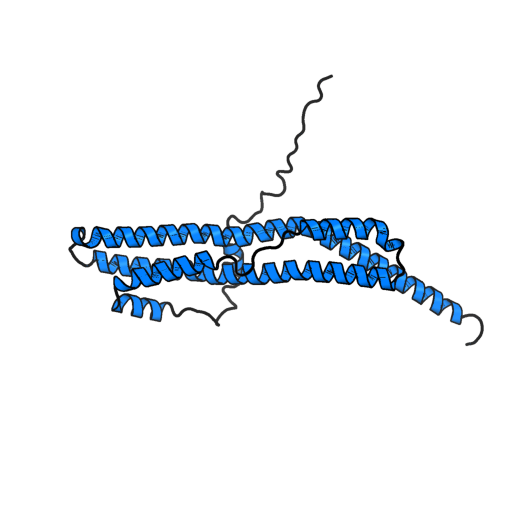 202 ? -27.783 -6.313 22.222 1.00 95.94 202 LYS A C 1
ATOM 1682 O O . LYS A 1 202 ? -28.779 -6.623 22.883 1.00 95.94 202 LYS A O 1
ATOM 1687 N N . LEU A 1 203 ? -27.551 -6.852 21.026 1.00 94.62 203 LEU A N 1
ATOM 1688 C CA . LEU A 1 203 ? -28.356 -7.953 20.498 1.00 94.62 203 LEU A CA 1
ATOM 1689 C C . LEU A 1 203 ? -28.112 -9.235 21.305 1.00 94.62 203 LEU A C 1
ATOM 1691 O O . LEU A 1 203 ? -29.077 -9.905 21.690 1.00 94.62 203 LEU A O 1
ATOM 1695 N N . ASN A 1 204 ? -26.860 -9.539 21.642 1.00 92.38 204 ASN A N 1
ATOM 1696 C CA . ASN A 1 204 ? -26.509 -10.692 22.469 1.00 92.38 204 ASN A CA 1
ATOM 1697 C C . ASN A 1 204 ? -27.129 -10.606 23.875 1.00 92.38 204 ASN A C 1
ATOM 1699 O O . ASN A 1 204 ? -27.738 -11.576 24.332 1.00 92.38 204 ASN A O 1
ATOM 1703 N N . GLU A 1 205 ? -27.127 -9.433 24.511 1.00 90.69 205 GLU A N 1
ATOM 1704 C CA . GLU A 1 205 ? -27.815 -9.211 25.792 1.00 90.69 205 GLU A CA 1
ATOM 1705 C C . GLU A 1 205 ? -29.328 -9.478 25.705 1.00 90.69 205 GLU A C 1
ATOM 1707 O O . GLU A 1 205 ? -29.914 -10.129 26.579 1.00 90.69 205 GLU A O 1
ATOM 1712 N N . LYS A 1 206 ? -29.993 -9.022 24.630 1.00 85.12 206 LYS A N 1
ATOM 1713 C CA . LYS A 1 206 ? -31.422 -9.313 24.399 1.00 85.12 206 LYS A CA 1
ATOM 1714 C C . LYS A 1 206 ? -31.676 -10.816 24.282 1.00 85.12 206 LYS A C 1
ATOM 1716 O O . LYS A 1 206 ? -32.678 -11.307 24.814 1.00 85.12 206 LYS A O 1
ATOM 1721 N N . ARG A 1 207 ? -30.788 -11.550 23.606 1.00 86.56 207 ARG A N 1
ATOM 1722 C CA . ARG A 1 207 ? -30.875 -13.009 23.457 1.00 86.56 207 ARG A CA 1
ATOM 1723 C C . ARG A 1 207 ? -30.748 -13.715 24.806 1.00 86.56 207 ARG A C 1
ATOM 1725 O O . ARG A 1 207 ? -31.584 -14.561 25.131 1.00 86.56 207 ARG A O 1
ATOM 1732 N N . GLU A 1 208 ? -29.760 -13.337 25.612 1.00 83.50 208 GLU A N 1
ATOM 1733 C CA . GLU A 1 208 ? -29.550 -13.915 26.943 1.00 83.50 208 GLU A CA 1
ATOM 1734 C C . GLU A 1 208 ? -30.718 -13.639 27.893 1.00 83.50 208 GLU A C 1
ATOM 1736 O O . GLU A 1 208 ? -31.173 -14.538 28.606 1.00 83.50 208 GLU A O 1
ATOM 1741 N N . ASN A 1 209 ? -31.257 -12.418 27.873 1.00 78.38 209 ASN A N 1
ATOM 1742 C CA . ASN A 1 209 ? -32.395 -12.045 28.709 1.00 78.38 209 ASN A CA 1
ATOM 1743 C C . ASN A 1 209 ? -33.672 -12.801 28.313 1.00 78.38 209 ASN A C 1
ATOM 1745 O O . ASN A 1 209 ? -34.417 -13.244 29.194 1.00 78.38 209 ASN A O 1
ATOM 1749 N N . LYS A 1 210 ? -33.906 -13.044 27.014 1.00 67.69 210 LYS A N 1
ATOM 1750 C CA . LYS A 1 210 ? -35.004 -13.917 26.558 1.00 67.69 210 LYS A CA 1
ATOM 1751 C C . LYS A 1 210 ? -34.826 -15.356 27.066 1.00 67.69 210 LYS A C 1
ATOM 1753 O O . LYS A 1 210 ? -35.783 -15.925 27.593 1.00 67.69 210 LYS A O 1
ATOM 1758 N N . GLY A 1 211 ? -33.609 -15.904 27.006 1.00 60.75 211 GLY A N 1
ATOM 1759 C CA . GLY A 1 211 ? -33.293 -17.242 27.527 1.00 60.75 211 GLY A CA 1
ATOM 1760 C C . GLY A 1 211 ? -33.497 -17.372 29.043 1.00 60.75 211 GLY A C 1
ATOM 1761 O O . GLY A 1 211 ? -34.143 -18.314 29.510 1.00 60.75 211 GLY A O 1
ATOM 1762 N N . LYS A 1 212 ? -33.039 -16.384 29.826 1.00 59.34 212 LYS A N 1
ATOM 1763 C CA . LYS A 1 212 ? -33.247 -16.331 31.287 1.00 59.34 212 LYS A CA 1
ATOM 1764 C C . LYS A 1 212 ? -34.731 -16.251 31.651 1.00 59.34 212 LYS A C 1
ATOM 1766 O O . LYS A 1 212 ? -35.185 -16.986 32.531 1.00 59.34 212 LYS A O 1
ATOM 1771 N N . THR A 1 213 ? -35.506 -15.431 30.938 1.00 56.38 213 THR A N 1
ATOM 1772 C CA . THR A 1 213 ? -36.957 -15.285 31.167 1.00 56.38 213 THR A CA 1
ATOM 1773 C C . THR A 1 213 ? -37.732 -16.568 30.833 1.00 56.38 213 THR A C 1
ATOM 1775 O O . THR A 1 213 ? -38.722 -16.880 31.493 1.00 56.38 213 THR A O 1
ATOM 1778 N N . GLN A 1 214 ? -37.283 -17.345 29.840 1.00 52.75 214 GLN A N 1
ATOM 1779 C CA . GLN A 1 214 ? -37.851 -18.667 29.549 1.00 52.75 214 GLN A CA 1
ATOM 1780 C C . GLN A 1 214 ? -37.486 -19.704 30.620 1.00 52.75 214 GLN A C 1
ATOM 1782 O O . GLN A 1 214 ? -38.374 -20.402 31.103 1.00 52.75 214 GLN A O 1
ATOM 1787 N N . SER A 1 215 ? -36.218 -19.774 31.044 1.00 53.25 215 SER A N 1
ATOM 1788 C CA . SER A 1 215 ? -35.772 -20.762 32.046 1.00 53.25 215 SER A CA 1
ATOM 1789 C C . SER A 1 215 ? -36.421 -20.570 33.425 1.00 53.25 215 SER A C 1
ATOM 1791 O O . SER A 1 215 ? -36.775 -21.542 34.090 1.00 53.25 215 SER A O 1
ATOM 1793 N N . SER A 1 216 ? -36.662 -19.321 33.833 1.00 55.53 216 SER A N 1
ATOM 1794 C CA . SER A 1 216 ? -37.277 -19.005 35.130 1.00 55.53 216 SER A CA 1
ATOM 1795 C C . SER A 1 216 ? -38.767 -19.360 35.205 1.00 55.53 216 SER A C 1
ATOM 1797 O O . SER A 1 216 ? -39.283 -19.572 36.301 1.00 55.53 216 SER A O 1
ATOM 1799 N N . LYS A 1 217 ? -39.462 -19.518 34.069 1.00 51.16 217 LYS A N 1
ATOM 1800 C CA . LYS A 1 217 ? -40.864 -19.970 34.058 1.00 51.16 217 LYS A CA 1
ATOM 1801 C C . LYS A 1 217 ? -41.037 -21.471 34.311 1.00 51.16 217 LYS A C 1
ATOM 1803 O O . LYS A 1 217 ? -42.136 -21.874 34.682 1.00 51.16 217 LYS A O 1
ATOM 1808 N N . CYS A 1 218 ? -39.989 -22.289 34.188 1.00 53.81 218 CYS A N 1
ATOM 1809 C CA . CYS A 1 218 ? -40.085 -23.724 34.489 1.00 53.81 218 CYS A CA 1
ATOM 1810 C C . CYS A 1 218 ? -39.966 -24.065 35.983 1.00 53.81 218 CYS A C 1
ATOM 1812 O O . CYS A 1 218 ? -40.218 -25.205 36.352 1.00 53.81 218 CYS A O 1
ATOM 1814 N N . PHE A 1 219 ? -39.632 -23.113 36.860 1.00 52.69 219 PHE A N 1
ATOM 1815 C CA . PHE A 1 219 ? -39.326 -23.441 38.258 1.00 52.69 219 PHE A CA 1
ATOM 1816 C C . PHE A 1 219 ? -40.523 -23.549 39.209 1.00 52.69 219 PHE A C 1
ATOM 1818 O O . PHE A 1 219 ? -40.320 -23.951 40.348 1.00 52.69 219 PHE A O 1
ATOM 1825 N N . TRP A 1 220 ? -41.750 -23.209 38.797 1.00 49.47 220 TRP A N 1
ATOM 1826 C CA . TRP A 1 220 ? -42.852 -23.086 39.764 1.00 49.47 220 TRP A CA 1
ATOM 1827 C C . TRP A 1 220 ? -44.046 -24.018 39.604 1.00 49.47 220 TRP A C 1
ATOM 1829 O O . TRP A 1 220 ? -44.896 -23.984 40.489 1.00 49.47 220 TRP A O 1
ATOM 1839 N N . ILE A 1 221 ? -44.159 -24.839 38.550 1.00 49.84 221 ILE A N 1
ATOM 1840 C CA . ILE A 1 221 ? -45.388 -25.646 38.408 1.00 49.84 221 ILE A CA 1
ATOM 1841 C C . ILE A 1 221 ? -45.177 -27.155 38.167 1.00 49.84 221 ILE A C 1
ATOM 1843 O O . ILE A 1 221 ? -46.006 -27.901 38.670 1.00 49.84 221 ILE A O 1
ATOM 1847 N N . PHE A 1 222 ? -44.107 -27.673 37.542 1.00 45.28 222 PHE A N 1
ATOM 1848 C CA . PHE A 1 222 ? -44.001 -29.139 37.325 1.00 45.28 222 PHE A CA 1
ATOM 1849 C C . PHE A 1 222 ? -42.571 -29.712 37.184 1.00 45.28 222 PHE A C 1
ATOM 1851 O O . PHE A 1 222 ? -42.280 -30.373 36.189 1.00 45.28 222 PHE A O 1
ATOM 1858 N N . CYS A 1 223 ? -41.707 -29.524 38.186 1.00 47.44 223 CYS A N 1
ATOM 1859 C CA . CYS A 1 223 ? -40.528 -30.378 38.410 1.00 47.44 223 CYS A CA 1
ATOM 1860 C C . CYS A 1 223 ? -40.402 -30.706 39.898 1.00 47.44 223 CYS A C 1
ATOM 1862 O O . CYS A 1 223 ? -40.492 -29.752 40.702 1.00 47.44 223 CYS A O 1
#

pLDDT: mean 84.55, std 18.67, range [33.34, 98.44]

Radius of gyration: 27.97 Å; Cα contacts (8 Å, |Δi|>4): 110; chains: 1; bounding box: 83×72×65 Å

Secondary structure (DSSP, 8-state):
----------GGGTTT--S-HHHHHHHHGGGT--TT---HHHHHHHHHHHGGGHHHHHHHHHHHHHHTS-SSPPPP-HHHHHHHHHHHHHGGGS-HHHHHHHHHHHHHHHHHHHHHHHHHHHHHHHHHHHHHHHHHHHHHHHHHHHTSS-TTTTHHHHHHHHHHHHHHHHHHHHHHHHHHHHHHHHHHHHHHHHHHHHHHHHHHHHHHHHHHHHHHGGGSS--

Nearest PDB structures (foldseek):
  4tx5-assembly1_A  TM=4.107E-01  e=2.159E-01  Homo sapiens
  6jx6-assembly1_A  TM=4.289E-01  e=9.185E-01  Homo sapiens
  6ixf-assembly1_A  TM=2.904E-01  e=1.541E+00  Homo sapiens
  4nqi-assembly2_C  TM=2.422E-01  e=2.330E+00  Dictyostelium discoideum

Solvent-accessible surface area (backbone atoms only — not comparable to full-atom values): 13092 Å² total; per-residue (Å²): 136,85,84,78,81,80,87,74,69,79,67,85,76,62,86,75,64,62,100,48,63,59,60,53,53,51,69,71,51,70,84,75,68,79,88,74,66,73,55,59,67,61,53,47,55,48,38,66,72,50,34,75,70,37,52,63,55,50,44,51,51,52,53,50,50,51,77,48,39,60,75,59,84,82,78,80,60,62,67,59,51,54,51,49,55,56,42,72,77,45,44,88,80,45,56,69,70,58,35,52,53,52,50,49,56,52,49,54,57,52,48,50,57,53,53,53,46,53,53,28,50,51,52,22,48,58,53,57,66,43,51,62,54,54,53,51,51,53,52,53,44,50,50,59,53,66,73,42,97,48,63,80,83,43,50,69,56,54,54,49,53,51,50,43,52,50,50,53,55,52,38,54,51,55,40,42,47,56,46,52,50,48,56,51,47,52,64,68,43,47,63,54,53,52,51,52,51,54,52,50,53,55,51,50,51,52,53,52,53,54,52,51,60,55,59,64,66,58,77,80,82,84,124

Organism: Onchocerca volvulus (NCBI:txid6282)

=== Feature glossary ===
Key to the feature types in this record:

— What the protein is —

Primary structure: the covalent order of the twenty standard amino acids along the backbone. Two proteins with the same sequence will (almost always) fold to the same structure; two with 30% identity often share a fold but not the details.

Database cross-references. InterPro integrates a dozen domain/family signature databases into unified entries with residue-range hits. GO terms attach function/process/location labels with evidence codes. CATH codes position the fold in a four-level structural taxonomy. Organism is the NCBI-taxonomy species name.

— Where its atoms are —

The mmCIF block holds the 3D Cartesian coordinates of each backbone atom (N, Cα, C, O) in ångströms. mmCIF is the PDB's canonical archive format — a tagged-loop text representation of the atomic model.

Six rendered views show the 3D structure from the faces of a cube — i.e. along ±x, ±y, ±z. Rendering representation is drawn randomly per protein from cartoon (secondary-structure ribbons), sticks (backbone bonds), or molecular surface; coloring is either N→C rainbow (blue at the N-terminus through red at the C-terminus) or one color per chain.

— Local backbone conformation —

DSSP 8-state secondary structure assigns each residue one of H (α-helix), G (3₁₀-helix), I (π-helix), E (extended β-strand), B (isolated β-bridge), T (hydrogen-bonded turn), S (bend), or '-' (coil). The assignment is computed from backbone hydrogen-bond geometry via the Kabsch–Sander algorithm.

P-SEA three-state annotation labels each residue as helix, strand, or coil based purely on the geometry of the Cα trace. It serves as a fallback when the full backbone (and thus DSSP) is unavailable.

The φ/ψ torsion pair specifies the backbone conformation at each residue. φ rotates about the N–Cα bond, ψ about the Cα–C bond. Steric clashes forbid most of the (φ, ψ) plane — the allowed regions (α-helix basin, β-sheet basin, left-handed helix) are the Ramachandran-allowed regions.

— Global shape and packing —

The geometric summary reports three shape descriptors. Rg (radius of gyration) measures how spread out the Cα atoms are about their centre of mass; compact globular proteins have small Rg, elongated or unfolded ones large. Cα contacts (<8 Å, |i−j|>4) count long-range residue pairs in spatial proximity — high for tightly packed folds, near zero for rods or random coil. The bounding-box extents give the protein's footprint along x, y, z in Å.

Accessible surface area quantifies burial. A residue with SASA near zero is packed into the hydrophobic core; one with SASA >100 Å² sits on the surface. Computed here via the Shrake–Rupley numerical algorithm with a 1.4 Å probe.

Plot images: a contact map (which residues are close in 3D, as an N×N binary image), a Ramachandran scatter (backbone torsion angles, revealing secondary-structure composition at a glance), and — for AlphaFold structures — a PAE heatmap (pairwise prediction confidence).

— Structural neighborhood —

The Foldseek 3Di string encodes local tertiary geometry as a 20-letter alphabet — one character per residue — derived from the relative positions of nearby Cα atoms. Unlike the amino-acid sequence, 3Di is a direct function of the 3D structure, so two proteins with the same fold have similar 3Di strings even at low sequence identity.

Nearest PDB neighbors are the top structural matches found by Foldseek when searching this structure against the entire Protein Data Bank. Each hit reports a TM-score (0 to 1; >0.5 almost always implies the same fold) and an E-value. These are *structural* homologs — they may share no detectable sequence similarity.

— Confidence and disorder —

For AlphaFold models, the B-factor field carries pLDDT — the model's own estimate of local accuracy on a 0–100 scale. Regions with pLDDT<50 should be treated as essentially unmodeled; they often correspond to intrinsically disordered segments.

B-factor (Debye–Waller factor) reflects atomic displacement in the crystal lattice. It is an experimental observable (units Å²), not a prediction; low values mean the atom is pinned down, high values mean it moves or is heterogeneous across the crystal.

Predicted aligned error is AlphaFold's pairwise confidence. Unlike pLDDT (per-residue), PAE is per-residue-pair and captures whether two parts of the structure are correctly placed relative to each other. Units are ångströms of expected positional error.